Protein AF-A0A818VZE5-F1 (afdb_monomer)

Foldseek 3Di:
DPPPPPVVVVVVQQADDAQDPVNLVVLQVVLVVLLVVLVVLLVVLVVCLVVVVLVVLLVVLVCCVPPVVNVVVVVVCVVVLVVLQVVLVVQQVCVVRHDDDPLSNVLSVLSNCLSCQLVCLCPVPQVVLSVVSNVPRDSVSSVSNSVSSVSNSVSSVSSNCSSVSSNVRSVPPCVVPVPPPPD

Mean predicted aligned error: 8.0 Å

Secondary structure (DSSP, 8-state):
---TTHHHHHHHHHBPPPPPHHHHHHHHHHHHHHHHHHHHHHHHHHHHHHHT-HHHHHHHHHHHHH-HHHHHHHHHHHHHHHHHHHHHHHHHHHHHHSB--HHHHHHHHHHHHHHHHHHHHIIIIIHHHHHHHHHS--HHHHHHHHHHHHHHHHHHHHHHHHHHHHHHHHHH-TTTS------

pLDDT: mean 82.05, std 13.64, range [42.41, 96.19]

Radius of gyration: 21.68 Å; Cα contacts (8 Å, |Δi|>4): 132; chains: 1; bounding box: 53×27×73 Å

Solvent-accessible surface area (backbone atoms only — not comparable to full-atom values): 10062 Å² total; per-residue (Å²): 136,91,66,82,64,63,60,63,56,58,56,59,68,43,40,67,80,81,63,50,71,67,56,33,53,53,40,45,54,52,27,50,51,55,43,52,53,39,50,51,54,39,51,50,42,50,50,28,66,74,72,66,38,48,66,63,53,28,52,49,53,53,46,52,74,67,38,65,71,49,52,53,47,49,56,53,45,66,53,49,50,57,53,49,50,53,48,40,52,50,51,55,55,38,62,82,72,26,52,75,54,72,68,55,50,50,51,44,52,52,50,40,52,37,53,49,50,42,50,49,47,40,67,74,44,42,53,58,46,54,56,44,32,64,76,49,68,43,71,69,57,48,52,54,44,38,53,50,40,50,53,44,41,55,39,37,54,55,55,38,50,45,40,56,53,50,41,52,52,47,75,64,36,52,90,82,52,71,74,78,81,79,129

Nearest PDB structures (foldseek):
  1l7c-assembly1_A  TM=5.972E-01  e=6.740E+00  Mus musculus
  1qvx-assembly1_A  TM=3.762E-01  e=8.149E+00  Gallus gallus

Organism: NCBI:txid392033

Sequence (183 aa):
MSTTKSEKYDDAKLYKEPFSISQLIMGLLFGTYFLTVQTIELSLSTYVLQENKLDLYRDYLIFKGQAPIWKWWQLVSTIIIPLSIITAVRDLFQIFTRKSTTRRNLIDIVTALQLFGVLYTVFTGVLPLDNKLIQEASKHNVYKLNFLHWIVFLLNILGWFIPIFRYQDWKNDERLHPKKKIE

Structure (mmCIF, N/CA/C/O backbone):
data_AF-A0A818VZE5-F1
#
_entry.id   AF-A0A818VZE5-F1
#
loop_
_atom_site.group_PDB
_atom_site.id
_atom_site.type_symbol
_atom_site.label_atom_id
_atom_site.label_alt_id
_atom_site.label_comp_id
_atom_site.label_asym_id
_atom_site.label_entity_id
_atom_site.label_seq_id
_atom_site.pdbx_PDB_ins_code
_atom_site.Cartn_x
_atom_site.Cartn_y
_atom_site.Cartn_z
_atom_site.occupancy
_atom_site.B_iso_or_equiv
_atom_site.auth_seq_id
_atom_site.auth_comp_id
_atom_site.auth_asym_id
_atom_site.auth_atom_id
_atom_site.pdbx_PDB_model_num
ATOM 1 N N . MET A 1 1 ? 32.107 -14.750 -42.517 1.00 46.56 1 MET A N 1
ATOM 2 C CA . MET A 1 1 ? 32.347 -14.058 -41.232 1.00 46.56 1 MET A CA 1
ATOM 3 C C . MET A 1 1 ? 31.039 -14.042 -40.454 1.00 46.56 1 MET A C 1
ATOM 5 O O . MET A 1 1 ? 30.079 -13.446 -40.914 1.00 46.56 1 MET A O 1
ATOM 9 N N . SER A 1 2 ? 30.968 -14.811 -39.366 1.00 45.84 2 SER A N 1
ATOM 10 C CA . SER A 1 2 ? 29.760 -15.053 -38.564 1.00 45.84 2 SER A CA 1
ATOM 11 C C . SER A 1 2 ? 29.854 -14.273 -37.248 1.00 45.84 2 SER A C 1
ATOM 13 O O . SER A 1 2 ? 30.239 -14.835 -36.226 1.00 45.84 2 SER A O 1
ATOM 15 N N . THR A 1 3 ? 29.522 -12.983 -37.271 1.00 49.22 3 THR A N 1
ATOM 16 C CA . THR A 1 3 ? 29.489 -12.105 -36.080 1.00 49.22 3 THR A CA 1
ATOM 17 C C . THR A 1 3 ? 28.072 -11.744 -35.625 1.00 49.22 3 THR A C 1
ATOM 19 O O . THR A 1 3 ? 27.888 -10.959 -34.709 1.00 49.22 3 THR A O 1
ATOM 22 N N . THR A 1 4 ? 27.026 -12.350 -36.185 1.00 49.81 4 THR A N 1
ATOM 23 C CA . THR A 1 4 ? 25.647 -11.855 -36.005 1.00 49.81 4 THR A CA 1
ATOM 24 C C . THR A 1 4 ? 24.907 -12.340 -34.755 1.00 49.81 4 THR A C 1
ATOM 26 O O . THR A 1 4 ? 23.776 -11.909 -34.524 1.00 49.81 4 THR A O 1
ATOM 29 N N . LYS A 1 5 ? 25.502 -13.217 -33.932 1.00 43.53 5 LYS A N 1
ATOM 30 C CA . LYS A 1 5 ? 24.882 -13.666 -32.670 1.00 43.53 5 LYS A CA 1
ATOM 31 C C . LYS A 1 5 ? 25.512 -13.078 -31.408 1.00 43.53 5 LYS A C 1
ATOM 33 O O . LYS A 1 5 ? 24.745 -12.818 -30.495 1.00 43.53 5 LYS A O 1
ATOM 38 N N . SER A 1 6 ? 26.824 -12.832 -31.314 1.00 42.84 6 SER A N 1
ATOM 39 C CA . SER A 1 6 ? 27.389 -12.348 -30.036 1.00 42.84 6 SER A CA 1
ATOM 40 C C . SER A 1 6 ? 27.100 -10.862 -29.778 1.00 42.84 6 SER A C 1
ATOM 42 O O . SER A 1 6 ? 26.689 -10.529 -28.673 1.00 42.84 6 SER A O 1
ATOM 44 N N . GLU A 1 7 ? 27.153 -9.995 -30.797 1.00 44.34 7 GLU A N 1
ATOM 45 C CA . GLU A 1 7 ? 26.871 -8.551 -30.641 1.00 44.34 7 GLU A CA 1
ATOM 46 C C . GLU A 1 7 ? 25.434 -8.263 -30.168 1.00 44.34 7 GLU A C 1
ATOM 48 O O . GLU A 1 7 ? 25.213 -7.424 -29.298 1.00 44.34 7 GLU A O 1
ATOM 53 N N . LYS A 1 8 ? 24.440 -9.029 -30.645 1.00 47.09 8 LYS A N 1
ATOM 54 C CA . LYS A 1 8 ? 23.046 -8.901 -30.175 1.00 47.09 8 LYS A CA 1
ATOM 55 C C . LYS A 1 8 ? 22.853 -9.299 -28.707 1.00 47.09 8 LYS A C 1
ATOM 57 O O . LYS A 1 8 ? 21.915 -8.818 -28.073 1.00 47.09 8 LYS A O 1
ATOM 62 N N . TYR A 1 9 ? 23.687 -10.196 -28.178 1.00 43.81 9 TYR A N 1
ATOM 63 C CA . TYR A 1 9 ? 23.615 -10.616 -26.775 1.00 43.81 9 TYR A CA 1
ATOM 64 C C . TYR A 1 9 ? 24.292 -9.611 -25.834 1.00 43.81 9 TYR A C 1
ATOM 66 O O . TYR A 1 9 ? 23.839 -9.460 -24.696 1.00 43.81 9 TYR A O 1
ATOM 74 N N . ASP A 1 10 ? 25.319 -8.901 -26.305 1.00 49.81 10 ASP A N 1
ATOM 75 C CA . ASP A 1 10 ? 26.013 -7.877 -25.520 1.00 49.81 10 ASP A CA 1
ATOM 76 C C . ASP A 1 10 ? 25.184 -6.586 -25.388 1.00 49.81 10 ASP A C 1
ATOM 78 O O . ASP A 1 10 ? 25.104 -6.019 -24.295 1.00 49.81 10 ASP A O 1
ATOM 82 N N . ASP A 1 11 ? 24.435 -6.196 -26.426 1.00 52.16 11 ASP A N 1
ATOM 83 C CA . ASP A 1 11 ? 23.523 -5.042 -26.364 1.00 52.16 11 ASP A CA 1
ATOM 84 C C . ASP A 1 11 ? 22.312 -5.268 -25.440 1.00 52.16 11 ASP A C 1
ATOM 86 O O . ASP A 1 11 ? 21.874 -4.353 -24.737 1.00 52.16 11 ASP A O 1
ATOM 90 N N . ALA A 1 12 ? 21.776 -6.492 -25.371 1.00 55.75 12 ALA A N 1
ATOM 91 C CA . ALA A 1 12 ? 20.624 -6.812 -24.520 1.00 55.75 12 ALA A CA 1
ATOM 92 C C . ALA A 1 12 ? 20.937 -6.714 -23.013 1.00 55.75 12 ALA A C 1
ATOM 94 O O . ALA A 1 12 ? 20.045 -6.439 -22.207 1.00 55.75 12 ALA A O 1
ATOM 95 N N . LYS A 1 13 ? 22.204 -6.897 -22.614 1.00 61.06 13 LYS A N 1
ATOM 96 C CA . LYS A 1 13 ? 22.651 -6.697 -21.224 1.00 61.06 13 LYS A CA 1
ATOM 97 C C . LYS A 1 13 ? 22.768 -5.220 -20.841 1.00 61.06 13 LYS A C 1
ATOM 99 O O . LYS A 1 13 ? 22.735 -4.910 -19.649 1.00 61.06 13 LYS A O 1
ATOM 104 N N . LEU A 1 14 ? 22.877 -4.324 -21.825 1.00 65.81 14 LEU A N 1
ATOM 105 C CA . LEU A 1 14 ? 23.099 -2.893 -21.617 1.00 65.81 14 LEU A CA 1
ATOM 106 C C . LEU A 1 14 ? 21.836 -2.144 -21.147 1.00 65.81 14 LEU A C 1
ATOM 108 O O . LEU A 1 14 ? 21.946 -1.089 -20.518 1.00 65.81 14 LEU A O 1
ATOM 112 N N . TYR A 1 15 ? 20.643 -2.678 -21.437 1.00 70.88 15 TYR A N 1
ATOM 113 C CA . TYR A 1 15 ? 19.352 -2.032 -21.173 1.00 70.88 15 TYR A CA 1
ATOM 114 C C . TYR A 1 15 ? 18.546 -2.731 -20.066 1.00 70.88 15 TYR A C 1
ATOM 116 O O . TYR A 1 15 ? 18.683 -3.933 -19.807 1.00 70.88 15 TYR A O 1
ATOM 124 N N . LYS A 1 16 ? 17.700 -1.965 -19.363 1.00 75.50 16 LYS A N 1
ATOM 125 C CA . LYS A 1 16 ? 16.756 -2.519 -18.373 1.00 75.50 16 LYS A CA 1
ATOM 126 C C . LYS A 1 16 ? 15.770 -3.488 -19.043 1.00 75.50 16 LYS A C 1
ATOM 128 O O . LYS A 1 16 ? 15.313 -3.239 -20.155 1.00 75.50 16 LYS A O 1
ATOM 133 N N . GLU A 1 17 ? 15.426 -4.574 -18.346 1.00 74.19 17 GLU A N 1
ATOM 134 C CA . GLU A 1 17 ? 14.504 -5.606 -18.854 1.00 74.19 17 GLU A CA 1
ATOM 135 C C . GLU A 1 17 ? 13.126 -5.017 -19.207 1.00 74.19 17 GLU A C 1
ATOM 137 O O . GLU A 1 17 ? 12.668 -4.097 -18.530 1.00 74.19 17 GLU A O 1
ATOM 142 N N . PRO A 1 18 ? 12.436 -5.496 -20.253 1.00 73.94 18 PRO A N 1
ATOM 143 C CA . PRO A 1 18 ? 11.099 -5.013 -20.591 1.00 73.94 18 PRO A CA 1
ATOM 144 C C . PRO A 1 18 ? 10.076 -5.357 -19.498 1.00 73.94 18 PRO A C 1
ATOM 146 O O . PRO A 1 18 ? 10.171 -6.402 -18.855 1.00 73.94 18 PRO A O 1
ATOM 149 N N . PHE A 1 19 ? 9.091 -4.477 -19.297 1.00 80.69 19 PHE A N 1
ATOM 150 C CA . PHE A 1 19 ? 7.995 -4.728 -18.359 1.00 80.69 19 PHE A CA 1
ATOM 151 C C . PHE A 1 19 ? 6.951 -5.632 -19.022 1.00 80.69 19 PHE A C 1
ATOM 153 O O . PHE A 1 19 ? 6.475 -5.3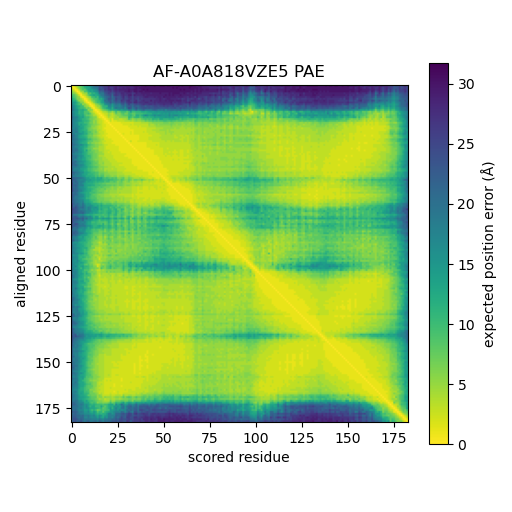26 -20.114 1.00 80.69 19 PHE A O 1
ATOM 160 N N . SER A 1 20 ? 6.604 -6.754 -18.394 1.00 85.00 20 SER A N 1
ATOM 161 C CA . SER A 1 20 ? 5.727 -7.758 -19.004 1.00 85.00 20 SER A CA 1
ATOM 162 C C . SER A 1 20 ? 4.241 -7.529 -18.693 1.00 85.00 20 SER A C 1
ATOM 164 O O . SER A 1 20 ? 3.869 -6.925 -17.687 1.00 85.00 20 SER A O 1
ATOM 166 N N . ILE A 1 21 ? 3.355 -8.073 -19.539 1.00 86.75 21 ILE A N 1
ATOM 167 C CA . ILE A 1 21 ? 1.897 -8.047 -19.308 1.00 86.75 21 ILE A CA 1
ATOM 168 C C . ILE A 1 21 ? 1.534 -8.775 -18.005 1.00 86.75 21 ILE A C 1
ATOM 170 O O . ILE A 1 21 ? 0.652 -8.332 -17.275 1.00 86.75 21 ILE A O 1
ATOM 174 N N . SER A 1 22 ? 2.229 -9.868 -17.673 1.00 85.19 22 SER A N 1
ATOM 175 C CA . SER A 1 22 ? 1.998 -10.577 -16.411 1.00 85.19 22 SER A CA 1
ATOM 176 C C . SER A 1 22 ? 2.354 -9.713 -15.199 1.00 85.19 22 SER A C 1
ATOM 178 O O . SER A 1 22 ? 1.595 -9.697 -14.235 1.00 85.19 22 SER A O 1
ATOM 180 N N . GLN A 1 23 ? 3.440 -8.933 -15.260 1.00 85.38 23 GLN A N 1
ATOM 181 C CA . GLN A 1 23 ? 3.786 -7.967 -14.211 1.00 85.38 23 GLN A CA 1
ATOM 182 C C . GLN A 1 23 ? 2.725 -6.867 -14.070 1.00 85.38 23 GLN A C 1
ATOM 184 O O . GLN A 1 23 ? 2.398 -6.489 -12.946 1.00 85.38 23 GLN A O 1
ATOM 189 N N . LEU A 1 24 ? 2.146 -6.395 -15.181 1.00 88.19 24 LEU A N 1
ATOM 190 C CA . LEU A 1 24 ? 1.021 -5.455 -15.155 1.00 88.19 24 LEU A CA 1
ATOM 191 C C . LEU A 1 24 ? -0.194 -6.057 -14.438 1.00 88.19 24 LEU A C 1
ATOM 193 O O . LEU A 1 24 ? -0.700 -5.457 -13.495 1.00 88.19 24 LEU A O 1
ATOM 197 N N . ILE A 1 25 ? -0.648 -7.237 -14.871 1.00 89.75 25 ILE A N 1
ATOM 198 C CA . ILE A 1 25 ? -1.842 -7.893 -14.318 1.00 89.75 25 ILE A CA 1
ATOM 199 C C . ILE A 1 25 ? -1.658 -8.168 -12.825 1.00 89.75 25 ILE A C 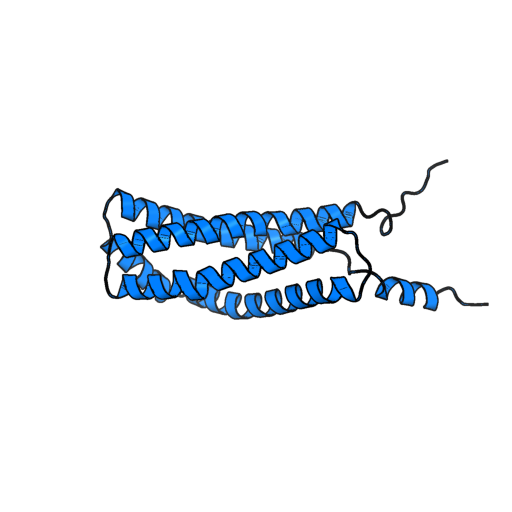1
AT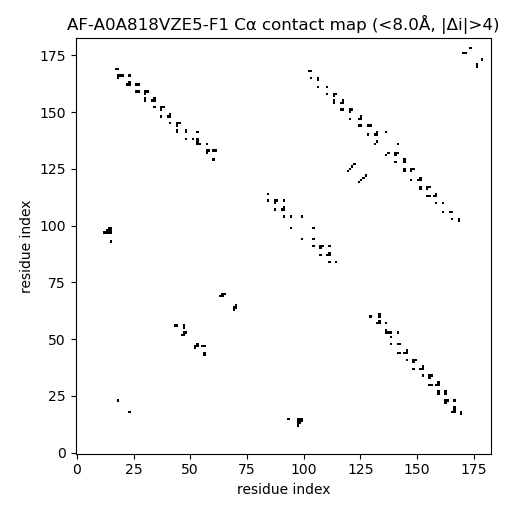OM 201 O O . ILE A 1 25 ? -2.522 -7.812 -12.028 1.00 89.75 25 ILE A O 1
ATOM 205 N N . MET A 1 26 ? -0.518 -8.740 -12.432 1.00 84.69 26 MET A N 1
ATOM 206 C CA . MET A 1 26 ? -0.226 -9.006 -11.022 1.00 84.69 26 MET A CA 1
ATOM 207 C C . MET A 1 26 ? -0.172 -7.711 -10.206 1.00 84.69 26 MET A C 1
ATOM 209 O O . MET A 1 26 ? -0.740 -7.656 -9.119 1.00 84.69 26 MET A O 1
ATOM 213 N N . GLY A 1 27 ? 0.453 -6.656 -10.739 1.00 85.38 27 GLY A N 1
ATOM 214 C CA . GLY A 1 27 ? 0.499 -5.346 -10.092 1.00 85.38 27 GLY A CA 1
ATOM 215 C C . GLY A 1 27 ? -0.891 -4.747 -9.863 1.00 85.38 27 GLY A C 1
ATOM 216 O O . GLY A 1 27 ? -1.171 -4.261 -8.771 1.00 85.38 27 GLY A O 1
ATOM 217 N N . LEU A 1 28 ? -1.784 -4.841 -10.853 1.00 90.81 28 LEU A N 1
ATOM 218 C CA . LEU A 1 28 ? -3.165 -4.364 -10.737 1.00 90.81 28 LEU A CA 1
ATOM 219 C C . LEU A 1 28 ? -3.992 -5.199 -9.756 1.00 90.81 28 LEU A C 1
ATOM 221 O O . LEU A 1 28 ? -4.749 -4.628 -8.973 1.00 90.81 28 LEU A O 1
ATOM 225 N N . LEU A 1 29 ? -3.845 -6.527 -9.764 1.00 87.94 29 LEU A N 1
ATOM 226 C CA . LEU A 1 29 ? -4.545 -7.413 -8.830 1.00 87.94 29 LEU A CA 1
ATOM 227 C C . LEU A 1 29 ? -4.136 -7.125 -7.383 1.00 87.94 29 LEU A C 1
ATOM 229 O O . LEU A 1 29 ? -5.001 -6.882 -6.541 1.00 87.94 29 LEU A O 1
ATOM 233 N N . PHE A 1 30 ? -2.829 -7.079 -7.105 1.00 84.31 30 PHE A N 1
ATOM 234 C CA . PHE A 1 30 ? -2.339 -6.743 -5.771 1.00 84.31 30 PHE A CA 1
ATOM 235 C C . PHE A 1 30 ? -2.732 -5.322 -5.378 1.00 84.31 30 PHE A C 1
ATOM 237 O O . PHE A 1 30 ? -3.286 -5.130 -4.300 1.00 84.31 30 PHE A O 1
ATOM 244 N N . GLY A 1 31 ? -2.520 -4.335 -6.252 1.00 87.88 31 GLY A N 1
ATOM 245 C CA . GLY A 1 31 ? -2.879 -2.947 -5.970 1.00 87.88 31 GLY A CA 1
ATOM 246 C C . GLY A 1 31 ? -4.363 -2.786 -5.637 1.00 87.88 31 GLY A C 1
ATOM 247 O O . GLY A 1 31 ? -4.702 -2.118 -4.665 1.00 87.88 31 GLY A O 1
ATOM 248 N N . THR A 1 32 ? -5.247 -3.433 -6.401 1.00 91.25 32 THR A N 1
ATOM 249 C CA . THR A 1 32 ? -6.699 -3.396 -6.159 1.00 91.25 32 THR A CA 1
ATOM 250 C C . THR A 1 32 ? -7.032 -4.009 -4.808 1.00 91.25 32 THR A C 1
ATOM 252 O O . THR A 1 32 ? -7.741 -3.396 -4.018 1.00 91.25 32 THR A O 1
ATOM 255 N N . TYR A 1 33 ? -6.462 -5.173 -4.503 1.00 86.31 33 TYR A N 1
ATOM 256 C CA . TYR A 1 33 ? -6.658 -5.828 -3.216 1.00 86.31 33 TYR A CA 1
ATOM 257 C C . TYR A 1 33 ? -6.201 -4.948 -2.037 1.00 86.31 33 TYR A C 1
ATOM 259 O O . TYR A 1 33 ? -6.958 -4.747 -1.086 1.00 86.31 33 TYR A O 1
ATOM 267 N N . PHE A 1 34 ? -4.985 -4.388 -2.095 1.00 86.00 34 PHE A N 1
ATOM 268 C CA . PHE A 1 34 ? -4.458 -3.517 -1.038 1.00 86.00 34 PHE A CA 1
ATOM 269 C C . PHE A 1 34 ? -5.314 -2.260 -0.867 1.00 86.00 34 PHE A C 1
ATOM 271 O O . PHE A 1 34 ? -5.574 -1.853 0.265 1.00 86.00 34 PHE A O 1
ATOM 278 N N . LEU A 1 35 ? -5.792 -1.673 -1.968 1.00 91.75 35 LEU A N 1
ATOM 279 C CA . LEU A 1 35 ? -6.726 -0.552 -1.923 1.00 91.75 35 LEU A CA 1
ATOM 280 C C . LEU A 1 35 ? -8.044 -0.942 -1.256 1.00 91.75 35 LEU A C 1
ATOM 282 O O . LEU A 1 35 ? -8.482 -0.218 -0.372 1.00 91.75 35 LEU A O 1
ATOM 286 N N . THR A 1 36 ? -8.634 -2.092 -1.596 1.00 91.50 36 THR A N 1
ATOM 287 C CA . THR A 1 36 ? -9.862 -2.579 -0.949 1.00 91.50 36 THR A CA 1
ATOM 288 C C . THR A 1 36 ? -9.679 -2.733 0.559 1.00 91.50 36 THR A C 1
ATOM 290 O O . THR A 1 36 ? -10.506 -2.240 1.323 1.00 91.50 36 THR A O 1
ATOM 293 N N . VAL A 1 37 ? -8.580 -3.354 1.001 1.00 87.94 37 VAL A N 1
ATOM 294 C CA . VAL A 1 37 ? -8.263 -3.480 2.431 1.00 87.94 37 VAL A CA 1
ATOM 295 C C . VAL A 1 37 ? -8.158 -2.104 3.089 1.00 87.94 37 VAL A C 1
ATOM 297 O O . VAL A 1 37 ? -8.802 -1.870 4.107 1.00 87.94 37 VAL A O 1
ATOM 300 N N . GLN A 1 38 ? -7.412 -1.166 2.500 1.00 91.31 38 GLN A N 1
ATOM 301 C CA . GLN A 1 38 ? -7.288 0.182 3.067 1.00 91.31 38 GLN A CA 1
ATOM 302 C C . GLN A 1 38 ? -8.609 0.955 3.065 1.00 91.31 38 GLN A C 1
ATOM 304 O O . GLN A 1 38 ? -8.864 1.710 3.997 1.00 91.31 38 GLN A O 1
ATOM 309 N N . THR A 1 39 ? -9.474 0.755 2.070 1.00 94.12 39 THR A N 1
ATOM 310 C CA . THR A 1 39 ? -10.817 1.346 2.049 1.00 94.12 39 THR A CA 1
ATOM 311 C C . THR A 1 39 ? -11.673 0.821 3.195 1.00 94.12 39 THR A C 1
ATOM 313 O O . THR A 1 39 ? -12.376 1.614 3.818 1.00 94.12 39 THR A O 1
ATOM 316 N N . ILE A 1 40 ? -11.601 -0.476 3.512 1.00 91.62 40 ILE A N 1
ATOM 317 C CA . ILE A 1 40 ? -12.309 -1.060 4.661 1.00 91.62 40 ILE A CA 1
ATOM 318 C C . ILE A 1 40 ? -11.800 -0.431 5.965 1.00 91.62 40 ILE A C 1
ATOM 320 O O . ILE A 1 40 ? -12.603 0.068 6.752 1.00 91.62 40 ILE A O 1
ATOM 324 N N . GLU A 1 41 ? -10.479 -0.382 6.160 1.00 91.38 41 GLU A N 1
ATOM 325 C CA . GLU A 1 41 ? -9.855 0.204 7.358 1.00 91.38 41 GLU A CA 1
ATOM 326 C C . GLU A 1 41 ? -10.203 1.692 7.531 1.00 91.38 41 GLU A C 1
ATOM 328 O O . GLU A 1 41 ? -10.564 2.144 8.622 1.00 91.38 41 GLU A O 1
ATOM 333 N N . LEU A 1 42 ? -10.155 2.466 6.443 1.00 93.81 42 LEU A N 1
ATOM 334 C CA . LEU A 1 42 ? -10.533 3.879 6.438 1.00 93.81 42 LEU A CA 1
ATOM 335 C C . LEU A 1 42 ? -12.013 4.085 6.731 1.00 93.81 42 LEU A C 1
ATOM 337 O O . LEU A 1 42 ? -12.359 4.949 7.536 1.00 93.81 42 LEU A O 1
ATOM 341 N N . SER A 1 43 ? -12.884 3.303 6.093 1.00 93.69 43 SER A N 1
ATOM 342 C CA . SER A 1 43 ? -14.332 3.413 6.284 1.00 93.69 43 SER A CA 1
ATOM 343 C C . SER A 1 43 ? -14.696 3.110 7.732 1.00 93.69 43 SER A C 1
ATOM 345 O O . SER A 1 43 ? -15.427 3.875 8.358 1.00 93.69 43 SER A O 1
ATOM 347 N N . LEU A 1 44 ? -14.123 2.043 8.292 1.00 92.25 44 LEU A N 1
ATOM 348 C CA . LEU A 1 44 ? -14.396 1.627 9.659 1.00 92.25 44 LEU A CA 1
ATOM 349 C C . LEU A 1 44 ? -13.851 2.628 10.686 1.00 92.25 44 LEU A C 1
ATOM 351 O O . LEU A 1 44 ? -14.579 3.035 11.588 1.00 92.25 44 LEU A O 1
ATOM 355 N N . SER A 1 45 ? -12.599 3.069 10.537 1.00 92.12 45 SER A N 1
ATOM 356 C CA . SER A 1 45 ? -12.015 4.069 11.441 1.00 92.12 45 SER A CA 1
ATOM 357 C C . SER A 1 45 ? -12.749 5.415 11.369 1.00 92.12 45 SER A C 1
ATOM 359 O O . SER A 1 45 ? -12.962 6.050 12.400 1.00 92.12 45 SER A O 1
ATOM 361 N N . THR A 1 46 ? -13.214 5.828 10.185 1.00 93.62 46 THR A N 1
ATOM 362 C CA . THR A 1 46 ? -14.020 7.051 10.015 1.00 93.62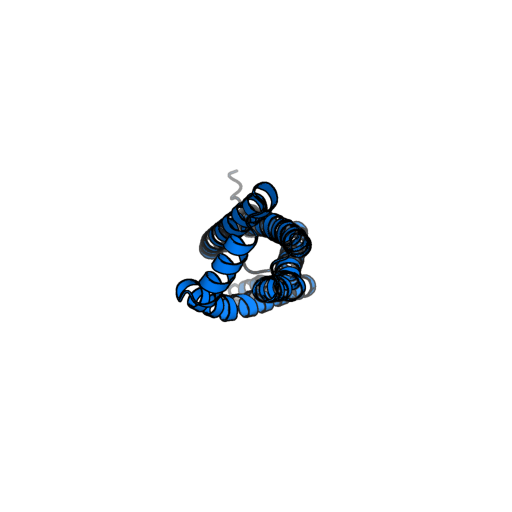 46 THR A CA 1
ATOM 363 C C . THR A 1 46 ? -15.391 6.915 10.677 1.00 93.62 46 THR A C 1
ATOM 365 O O . THR A 1 46 ? -15.786 7.792 11.444 1.00 93.62 46 THR A O 1
ATOM 368 N N . TYR A 1 47 ? -16.086 5.797 10.448 1.00 93.81 47 TYR A N 1
ATOM 369 C CA . TYR A 1 47 ? -17.375 5.499 11.077 1.00 93.81 47 TYR A CA 1
ATOM 370 C C . TYR A 1 47 ? -17.280 5.525 12.609 1.00 93.81 47 TYR A C 1
ATOM 372 O O . TYR A 1 47 ? -18.077 6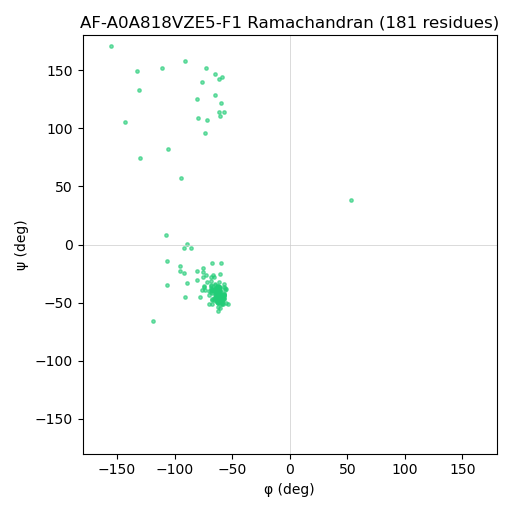.169 13.287 1.00 93.81 47 TYR A O 1
ATOM 380 N N . VAL A 1 48 ? -16.245 4.892 13.165 1.00 92.50 48 VAL A N 1
ATOM 381 C CA . VAL A 1 48 ? -16.001 4.840 14.613 1.00 92.50 48 VAL A CA 1
ATOM 382 C C . VAL A 1 48 ? -15.761 6.226 15.206 1.00 92.50 48 VAL A C 1
ATOM 384 O O . VAL A 1 48 ? -16.229 6.503 16.311 1.00 92.50 48 VAL A O 1
ATOM 387 N N . LEU A 1 49 ? -15.048 7.102 14.493 1.00 92.75 49 LEU A N 1
ATOM 388 C CA . LEU A 1 49 ? -14.802 8.475 14.938 1.00 92.75 49 LEU A CA 1
ATOM 389 C C . LEU A 1 49 ? -16.074 9.329 14.943 1.00 92.75 49 LEU A C 1
ATOM 391 O O . LEU A 1 49 ? -16.231 10.154 15.848 1.00 92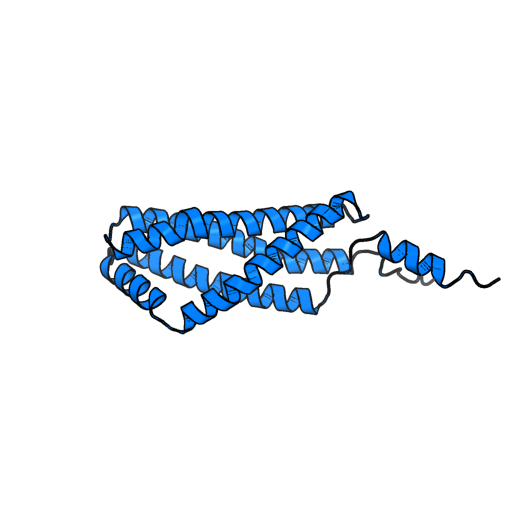.75 49 LEU A O 1
ATOM 395 N N . GLN A 1 50 ? -16.955 9.127 13.960 1.00 92.69 50 GLN A N 1
ATOM 396 C CA . GLN A 1 50 ? -18.232 9.833 13.834 1.00 92.69 50 GLN A CA 1
ATOM 397 C C . GLN A 1 50 ? -19.223 9.397 14.917 1.00 92.69 50 GLN A C 1
ATOM 399 O O . GLN A 1 50 ? -19.734 10.234 15.655 1.00 92.69 50 GLN A O 1
ATOM 404 N N . GLU A 1 51 ? -19.420 8.088 15.071 1.00 92.12 51 GLU A N 1
ATOM 405 C CA . GLU A 1 51 ? -20.419 7.509 15.981 1.00 92.12 51 GLU A CA 1
ATOM 406 C C . GLU A 1 51 ? -19.886 7.257 17.403 1.00 92.12 51 GLU A C 1
ATOM 408 O O . GLU A 1 51 ? -20.594 6.738 18.268 1.00 92.12 51 GLU A O 1
ATOM 413 N N . ASN A 1 52 ? -18.617 7.593 17.657 1.00 89.00 52 ASN A N 1
ATOM 414 C CA . ASN A 1 52 ? -17.915 7.361 18.923 1.00 89.00 52 ASN A CA 1
ATOM 415 C C . ASN A 1 52 ? -17.980 5.892 19.404 1.00 89.00 52 ASN A C 1
ATOM 417 O O . ASN A 1 52 ? -18.111 5.614 20.596 1.00 89.00 52 ASN A O 1
ATOM 421 N N . LYS A 1 53 ? -17.890 4.934 18.472 1.00 91.12 53 LYS A N 1
ATOM 422 C CA . LYS A 1 53 ? -18.004 3.483 18.725 1.00 91.12 53 LYS A CA 1
ATOM 423 C C . LYS A 1 53 ? -16.637 2.822 18.918 1.00 91.12 53 LYS A C 1
ATOM 425 O O . LYS A 1 53 ? -16.267 1.912 18.181 1.00 91.12 53 LYS A O 1
ATOM 430 N N . LEU A 1 54 ? -15.864 3.306 19.888 1.00 90.94 54 LEU A N 1
ATOM 431 C CA . LEU A 1 54 ? -14.471 2.877 20.086 1.00 90.94 54 LEU A CA 1
ATOM 432 C C . LEU A 1 54 ? -14.346 1.375 20.395 1.00 90.94 54 LEU A C 1
ATOM 434 O O . LEU A 1 54 ? -13.442 0.723 19.874 1.00 90.94 54 LEU A O 1
ATOM 438 N N . ASP A 1 55 ? -15.283 0.818 21.167 1.00 89.94 55 ASP A N 1
ATOM 439 C CA . ASP A 1 55 ? -15.294 -0.610 21.513 1.00 89.94 55 ASP A CA 1
ATOM 440 C C . ASP A 1 55 ? -15.509 -1.504 20.287 1.00 89.94 55 ASP A C 1
ATOM 442 O O . ASP A 1 55 ? -14.827 -2.510 20.129 1.00 89.94 55 ASP A O 1
ATOM 446 N N . LEU A 1 56 ? -16.361 -1.082 19.345 1.00 89.56 56 LEU A N 1
ATOM 447 C CA . LEU A 1 56 ? -16.573 -1.805 18.086 1.00 89.56 56 LEU A CA 1
ATOM 448 C C . LEU A 1 56 ? -15.279 -1.899 17.273 1.00 89.56 56 LEU A C 1
ATOM 450 O O . LEU A 1 56 ? -14.995 -2.921 16.649 1.00 89.56 56 LEU A O 1
ATOM 454 N N . TYR A 1 57 ? -14.475 -0.836 17.286 1.00 90.69 57 TYR A N 1
ATOM 455 C CA . TYR A 1 57 ? -13.191 -0.836 16.595 1.00 90.69 57 TYR A CA 1
ATOM 456 C C . TYR A 1 57 ? -12.170 -1.742 17.275 1.00 90.69 57 TYR A C 1
ATOM 458 O O . TYR A 1 57 ? -11.437 -2.469 16.608 1.00 90.69 57 TYR A O 1
ATOM 466 N N . ARG A 1 58 ? -12.148 -1.737 18.608 1.00 91.75 58 ARG A N 1
ATOM 467 C CA . ARG A 1 58 ? -11.328 -2.655 19.396 1.00 91.75 58 ARG A CA 1
ATOM 468 C C . ARG A 1 58 ? -11.682 -4.112 19.093 1.00 91.75 58 ARG A C 1
ATOM 470 O O . ARG A 1 58 ? -10.781 -4.901 18.813 1.00 91.75 58 ARG A O 1
ATOM 477 N N . ASP A 1 59 ? -12.968 -4.449 19.086 1.00 92.62 59 ASP A N 1
ATOM 478 C CA . ASP A 1 59 ? -13.455 -5.796 18.775 1.00 92.62 59 ASP A CA 1
ATOM 479 C C . ASP A 1 59 ? -13.078 -6.214 17.352 1.00 92.62 59 ASP A C 1
ATOM 481 O O . ASP A 1 59 ? -12.618 -7.337 17.132 1.00 92.62 59 ASP A O 1
ATOM 485 N N . TYR A 1 60 ? -13.181 -5.293 16.390 1.00 91.50 60 TYR A N 1
ATOM 486 C CA . TYR A 1 60 ? -12.692 -5.513 15.032 1.00 91.50 60 TYR A CA 1
ATOM 487 C C . TYR A 1 60 ? -11.190 -5.826 14.995 1.00 91.50 60 TYR A C 1
ATOM 489 O O . TYR A 1 60 ? -10.790 -6.777 14.326 1.00 91.50 60 TYR A O 1
ATOM 497 N N . LEU A 1 61 ? -10.351 -5.074 15.715 1.00 90.75 61 LEU A N 1
ATOM 498 C CA . LEU A 1 61 ? -8.903 -5.309 15.748 1.00 90.75 61 LEU A CA 1
ATOM 499 C C . LEU A 1 61 ? -8.555 -6.658 16.398 1.00 90.75 61 LEU A C 1
ATOM 501 O O . LEU A 1 61 ? -7.675 -7.372 15.910 1.00 90.75 61 LEU A O 1
ATOM 505 N N . ILE A 1 62 ? -9.279 -7.046 17.452 1.00 91.06 62 ILE A N 1
ATOM 506 C CA . ILE A 1 62 ? -9.146 -8.366 18.084 1.00 91.06 62 ILE A CA 1
ATOM 507 C C . ILE A 1 62 ? -9.527 -9.466 17.086 1.00 91.06 62 ILE A C 1
ATOM 509 O O . ILE A 1 62 ? -8.751 -10.402 16.872 1.00 91.06 62 ILE A O 1
ATOM 513 N N . PHE A 1 63 ? -10.683 -9.334 16.430 1.00 90.81 63 PHE A N 1
ATOM 514 C CA . PHE A 1 63 ? -11.129 -10.262 15.394 1.00 90.81 63 PHE A CA 1
ATOM 515 C C . PHE A 1 63 ? -10.107 -10.365 14.257 1.00 90.81 63 PHE A C 1
ATOM 517 O O . PHE A 1 63 ? -9.725 -11.469 13.872 1.00 90.81 63 PHE A O 1
ATOM 524 N N . LYS A 1 64 ? -9.608 -9.230 13.759 1.00 87.25 64 LYS A N 1
ATOM 525 C CA . LYS A 1 64 ? -8.595 -9.145 12.701 1.00 87.25 64 LYS A CA 1
ATOM 526 C C . LYS A 1 64 ? -7.323 -9.908 13.074 1.00 87.25 64 LYS A C 1
ATOM 528 O O . LYS A 1 64 ? -6.803 -10.648 12.244 1.00 87.25 64 LYS A O 1
ATOM 533 N N . GLY A 1 65 ? -6.854 -9.798 14.319 1.00 83.25 65 GLY A N 1
ATOM 534 C CA . GLY A 1 65 ? -5.687 -10.546 14.805 1.00 83.25 65 GLY A CA 1
ATOM 535 C C . GLY A 1 65 ? -5.914 -12.061 14.934 1.00 83.25 65 GLY A C 1
ATOM 536 O O . GLY A 1 65 ? -4.977 -12.853 14.801 1.00 83.25 65 GLY A O 1
ATOM 537 N N . GLN A 1 66 ? -7.153 -12.491 15.175 1.00 86.88 66 GLN A N 1
ATOM 538 C CA . GLN A 1 66 ? -7.498 -13.905 15.350 1.00 86.88 66 GLN A CA 1
ATOM 539 C C . GLN A 1 66 ? -7.860 -14.603 14.035 1.00 86.88 66 GLN A C 1
ATOM 541 O O . GLN A 1 66 ? -7.569 -15.792 13.867 1.00 86.88 66 GLN A O 1
ATOM 546 N N . ALA A 1 67 ? -8.477 -13.875 13.106 1.00 83.81 67 ALA A N 1
ATOM 547 C CA . ALA A 1 67 ? -9.077 -14.434 11.910 1.00 83.81 67 ALA A CA 1
ATOM 548 C C . ALA A 1 67 ? -8.024 -15.067 10.970 1.00 83.81 67 ALA A C 1
ATOM 550 O O . ALA A 1 67 ? -7.043 -14.417 10.589 1.00 83.81 67 ALA A O 1
ATOM 551 N N . PRO A 1 68 ? -8.227 -16.330 10.535 1.00 77.25 68 PRO A N 1
ATOM 552 C CA . PRO A 1 68 ? -7.259 -17.064 9.715 1.00 77.25 68 PRO A CA 1
ATOM 553 C C . PRO A 1 68 ? -6.893 -16.361 8.408 1.00 77.25 68 PRO A C 1
ATOM 555 O O . PRO A 1 68 ? -5.749 -16.443 7.966 1.00 77.25 68 PRO A O 1
ATOM 558 N N . ILE A 1 69 ? -7.843 -15.644 7.802 1.00 75.12 69 ILE A N 1
ATOM 559 C CA . ILE A 1 69 ? -7.631 -14.942 6.533 1.00 75.12 69 ILE A CA 1
ATOM 560 C C . ILE A 1 69 ? -6.530 -13.877 6.640 1.00 75.12 69 ILE A C 1
ATOM 562 O O . ILE A 1 69 ? -5.696 -13.759 5.744 1.00 75.12 69 ILE A O 1
ATOM 566 N N . TRP A 1 70 ? -6.444 -13.180 7.776 1.00 73.69 70 TRP A N 1
ATOM 567 C CA . TRP A 1 70 ? -5.408 -12.179 8.023 1.00 73.69 70 TRP A CA 1
ATOM 568 C C . TRP A 1 70 ? -4.050 -12.805 8.337 1.00 73.69 70 TRP A C 1
ATOM 570 O O . TRP A 1 70 ? -3.021 -12.231 7.992 1.00 73.69 70 TRP A O 1
ATOM 580 N N . LYS A 1 71 ? -4.021 -14.015 8.909 1.00 74.50 71 LYS A N 1
ATOM 581 C CA . LYS A 1 71 ? -2.776 -14.773 9.118 1.00 74.50 71 LYS A CA 1
ATOM 582 C C . LYS A 1 71 ? -2.186 -15.272 7.801 1.00 74.50 71 LYS A C 1
ATOM 584 O O . LYS A 1 71 ? -0.989 -15.122 7.572 1.00 74.50 71 LYS A O 1
ATOM 589 N N . TRP A 1 72 ? -3.022 -15.804 6.908 1.00 71.69 72 TRP A N 1
ATOM 590 C CA . TRP A 1 72 ? -2.606 -16.144 5.543 1.00 71.69 72 TRP A CA 1
ATOM 591 C C . TRP A 1 72 ? -2.101 -14.915 4.796 1.00 71.69 72 TRP A C 1
ATOM 593 O O . TRP A 1 72 ? -1.072 -14.974 4.127 1.00 71.69 72 TRP A O 1
ATOM 603 N N . TRP A 1 73 ? -2.781 -13.784 4.969 1.00 70.50 73 TRP A N 1
ATOM 604 C CA . TRP A 1 73 ? -2.349 -12.515 4.407 1.00 70.50 73 TRP A CA 1
ATOM 605 C C . TRP A 1 73 ? -0.989 -12.059 4.936 1.00 70.50 73 TRP A C 1
ATOM 607 O O . TRP A 1 73 ? -0.132 -11.634 4.159 1.00 70.50 73 TRP A O 1
ATOM 617 N N . GLN A 1 74 ? -0.771 -12.177 6.244 1.00 70.38 74 GLN A N 1
ATOM 618 C CA . GLN A 1 74 ? 0.507 -11.871 6.868 1.00 70.38 74 GLN A CA 1
ATOM 619 C C . GLN A 1 74 ? 1.608 -12.759 6.283 1.00 70.38 74 GLN A C 1
ATOM 621 O O . GLN A 1 74 ? 2.640 -12.233 5.893 1.00 70.38 74 GLN A O 1
ATOM 626 N N . LEU A 1 75 ? 1.354 -14.058 6.102 1.00 73.62 75 LEU A N 1
ATOM 627 C CA . LEU A 1 75 ? 2.302 -15.005 5.509 1.00 73.62 75 LEU A CA 1
ATOM 628 C C . LEU A 1 75 ? 2.636 -14.677 4.044 1.00 73.62 75 LEU A C 1
ATOM 630 O O . LEU A 1 75 ? 3.807 -14.635 3.669 1.00 73.62 75 LEU A O 1
ATOM 634 N N . VAL A 1 76 ? 1.625 -14.380 3.224 1.00 72.06 76 VAL A N 1
ATOM 635 C CA . VAL A 1 76 ? 1.816 -13.948 1.830 1.00 72.06 76 VAL A CA 1
ATOM 636 C C . VAL A 1 76 ? 2.595 -12.630 1.780 1.00 72.06 76 VAL A C 1
ATOM 638 O O . VAL A 1 76 ? 3.555 -12.508 1.021 1.00 72.06 76 VAL A O 1
ATOM 641 N N . SER A 1 77 ? 2.256 -11.670 2.640 1.00 69.19 77 SER A N 1
ATOM 642 C CA . SER A 1 77 ? 2.963 -10.389 2.750 1.00 69.19 77 SER A CA 1
ATOM 643 C C . SER A 1 77 ? 4.409 -10.571 3.216 1.00 69.19 77 SER A C 1
ATOM 645 O O . SER A 1 77 ? 5.299 -9.921 2.680 1.00 69.19 77 SER A O 1
ATOM 647 N N . THR A 1 78 ? 4.684 -11.494 4.143 1.00 74.88 78 THR A N 1
ATOM 648 C CA . THR A 1 78 ? 6.045 -11.827 4.594 1.00 74.88 78 THR A CA 1
ATOM 649 C C . THR A 1 78 ? 6.925 -12.339 3.457 1.00 74.88 78 THR A C 1
ATOM 651 O O . THR A 1 78 ? 8.135 -12.161 3.521 1.00 74.88 78 THR A O 1
ATOM 654 N N . ILE A 1 79 ? 6.351 -12.919 2.400 1.00 77.25 79 ILE A N 1
ATOM 655 C CA . ILE A 1 79 ? 7.098 -13.362 1.213 1.00 77.25 79 ILE A CA 1
ATOM 656 C C . ILE A 1 79 ? 7.164 -12.248 0.159 1.00 77.25 79 ILE A C 1
ATOM 658 O O . ILE A 1 79 ? 8.230 -11.964 -0.388 1.00 77.25 79 ILE A O 1
ATOM 662 N N . ILE A 1 80 ? 6.040 -11.578 -0.114 1.00 75.81 80 ILE A N 1
ATOM 663 C CA . ILE A 1 80 ? 5.948 -10.539 -1.149 1.00 75.81 80 ILE A CA 1
ATOM 664 C C . ILE A 1 80 ? 6.765 -9.300 -0.780 1.00 75.81 80 ILE A C 1
ATOM 666 O O . ILE A 1 80 ? 7.394 -8.716 -1.661 1.00 75.81 80 ILE A O 1
ATOM 670 N N . ILE A 1 81 ? 6.792 -8.892 0.491 1.00 75.62 81 ILE A N 1
ATOM 671 C CA . ILE A 1 81 ? 7.505 -7.688 0.935 1.00 75.62 81 ILE A CA 1
ATOM 672 C C . ILE A 1 81 ? 9.018 -7.814 0.674 1.00 75.62 81 ILE A C 1
ATOM 674 O O . ILE A 1 81 ? 9.546 -6.952 -0.029 1.00 75.62 81 ILE A O 1
ATOM 678 N N . PRO A 1 82 ? 9.729 -8.872 1.122 1.00 79.62 82 PRO A N 1
ATOM 679 C CA . PRO A 1 82 ? 11.139 -9.064 0.785 1.00 79.62 82 PRO A CA 1
ATOM 680 C C . PRO A 1 82 ? 11.401 -9.122 -0.719 1.00 79.62 82 PRO A C 1
ATOM 682 O O . PRO A 1 82 ? 12.339 -8.488 -1.193 1.00 79.62 82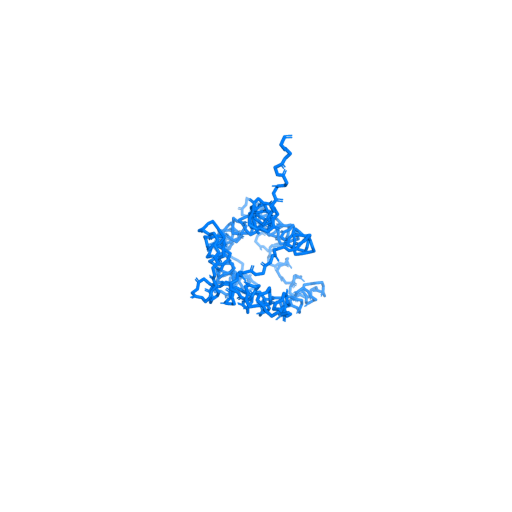 PRO A O 1
ATOM 685 N N . LEU A 1 83 ? 10.559 -9.820 -1.489 1.00 78.88 83 LEU A N 1
ATOM 686 C CA . LEU A 1 83 ? 10.698 -9.879 -2.948 1.00 78.88 83 LEU A CA 1
ATOM 687 C C . LEU A 1 83 ? 10.529 -8.500 -3.597 1.00 78.88 83 LEU A C 1
ATOM 689 O O . LEU A 1 83 ? 11.275 -8.147 -4.513 1.00 78.88 83 LEU A O 1
ATOM 693 N N . SER A 1 84 ? 9.589 -7.700 -3.098 1.00 76.06 84 SER A N 1
ATOM 694 C CA . SER A 1 84 ? 9.344 -6.334 -3.565 1.00 76.06 84 SER A CA 1
ATOM 695 C C . SER A 1 84 ? 10.513 -5.412 -3.217 1.00 76.06 84 SER A C 1
ATOM 697 O O . SER A 1 84 ? 10.923 -4.618 -4.058 1.00 76.06 84 SER A O 1
ATOM 699 N N . ILE A 1 85 ? 11.112 -5.564 -2.030 1.00 80.38 85 ILE A N 1
ATOM 700 C CA . ILE A 1 85 ? 12.320 -4.831 -1.623 1.00 80.38 85 ILE A CA 1
ATOM 701 C C . ILE A 1 85 ? 13.503 -5.216 -2.514 1.00 80.38 85 ILE A C 1
ATOM 703 O O . ILE A 1 85 ? 14.162 -4.333 -3.054 1.00 80.38 85 ILE A O 1
ATOM 707 N N . ILE A 1 86 ? 13.752 -6.513 -2.721 1.00 83.62 86 ILE A N 1
ATOM 708 C CA . ILE A 1 86 ? 14.829 -6.993 -3.601 1.00 83.62 86 ILE A CA 1
ATOM 709 C C . ILE A 1 86 ? 14.648 -6.431 -5.013 1.00 83.62 86 ILE A C 1
ATOM 711 O O . ILE A 1 86 ? 15.609 -5.960 -5.619 1.00 83.62 86 ILE A O 1
ATOM 715 N N . THR A 1 87 ? 13.416 -6.434 -5.522 1.00 79.75 87 THR A N 1
ATOM 716 C CA . THR A 1 87 ? 13.097 -5.891 -6.847 1.00 79.75 87 THR A CA 1
ATOM 717 C C . THR A 1 87 ? 13.321 -4.381 -6.898 1.00 79.75 87 THR A C 1
ATOM 719 O O . THR A 1 87 ? 13.985 -3.909 -7.812 1.00 79.75 87 THR A O 1
ATOM 722 N N . ALA A 1 88 ? 12.859 -3.623 -5.901 1.00 80.62 88 ALA A N 1
ATOM 723 C CA . ALA A 1 88 ? 13.065 -2.177 -5.839 1.00 80.62 88 ALA A CA 1
ATOM 724 C C . ALA A 1 88 ? 14.556 -1.809 -5.742 1.00 80.62 88 ALA A C 1
ATOM 726 O O . ALA A 1 88 ? 15.023 -0.924 -6.454 1.00 80.62 88 ALA A O 1
ATOM 727 N N . VAL A 1 89 ? 15.330 -2.522 -4.918 1.00 83.56 89 VAL A N 1
ATOM 728 C CA . VAL A 1 89 ? 16.784 -2.328 -4.800 1.00 83.56 89 VAL A CA 1
ATOM 729 C C . VAL A 1 89 ? 17.485 -2.673 -6.112 1.00 83.56 89 VAL A C 1
ATOM 731 O O . VAL A 1 89 ? 18.346 -1.917 -6.562 1.00 83.56 89 VAL A O 1
ATOM 734 N N . ARG A 1 90 ? 17.099 -3.776 -6.763 1.00 83.06 90 ARG A N 1
ATOM 735 C CA . ARG A 1 90 ? 17.606 -4.149 -8.089 1.00 83.06 90 ARG A CA 1
ATOM 736 C C . ARG A 1 90 ? 17.299 -3.061 -9.121 1.00 83.06 90 ARG A C 1
ATOM 738 O O . ARG A 1 90 ? 18.206 -2.672 -9.854 1.00 83.06 90 ARG A O 1
ATOM 745 N N . ASP A 1 91 ? 16.068 -2.555 -9.167 1.00 79.69 91 ASP A N 1
ATOM 746 C CA . ASP A 1 91 ? 15.629 -1.506 -10.099 1.00 79.69 91 ASP A CA 1
ATOM 747 C C . ASP A 1 91 ? 16.411 -0.196 -9.885 1.00 79.69 91 ASP A C 1
ATOM 749 O O . ASP A 1 91 ? 16.845 0.433 -10.859 1.00 79.69 91 ASP A O 1
ATOM 753 N N . LEU A 1 92 ? 16.658 0.177 -8.621 1.00 81.12 92 LEU A N 1
ATOM 754 C CA . LEU A 1 92 ? 17.493 1.320 -8.239 1.00 81.12 92 LEU A CA 1
ATOM 755 C C . LEU A 1 92 ? 18.955 1.118 -8.646 1.00 81.12 92 LEU A C 1
ATOM 757 O O . LEU A 1 92 ? 19.554 2.004 -9.250 1.00 81.12 92 LEU A O 1
ATOM 761 N N . PHE A 1 93 ? 19.531 -0.055 -8.388 1.00 82.88 93 PHE A N 1
ATOM 762 C CA . PHE A 1 93 ? 20.901 -0.364 -8.801 1.00 82.88 93 PHE A CA 1
ATOM 763 C C . PHE A 1 93 ? 21.059 -0.336 -10.330 1.00 82.88 93 PHE A C 1
ATOM 765 O O . PHE A 1 93 ? 22.072 0.124 -10.865 1.00 82.88 93 PHE A O 1
ATOM 772 N N . GLN A 1 94 ? 20.029 -0.766 -11.062 1.00 80.56 94 GLN A N 1
ATOM 773 C CA . GLN A 1 94 ? 20.006 -0.692 -12.519 1.00 80.56 94 GLN A CA 1
ATOM 774 C C . GLN A 1 94 ? 19.950 0.742 -13.063 1.00 80.56 94 GLN A C 1
ATOM 776 O O . GLN A 1 94 ? 20.249 0.920 -14.239 1.00 80.56 94 GLN A O 1
ATOM 781 N N . ILE A 1 95 ? 19.608 1.762 -12.264 1.00 81.81 95 ILE A N 1
ATOM 782 C CA . ILE A 1 95 ? 19.727 3.174 -12.685 1.00 81.81 95 ILE A CA 1
ATOM 783 C C . ILE A 1 95 ? 21.191 3.516 -12.996 1.00 81.81 95 ILE A C 1
ATOM 785 O O . ILE A 1 95 ? 21.461 4.258 -13.935 1.00 81.81 95 ILE A O 1
ATOM 789 N N . PHE A 1 96 ? 22.131 2.950 -12.234 1.00 81.81 96 PHE A N 1
ATOM 790 C CA . PHE A 1 96 ? 23.562 3.236 -12.365 1.00 81.81 96 PHE A CA 1
ATOM 791 C C . PHE A 1 96 ? 24.286 2.286 -13.320 1.00 81.81 96 PHE A C 1
ATOM 793 O O . PHE A 1 96 ? 25.326 2.637 -13.867 1.00 81.81 96 PHE A O 1
ATOM 800 N N . THR A 1 97 ? 23.755 1.077 -13.515 1.00 78.19 97 THR A N 1
ATOM 801 C CA . THR A 1 97 ? 24.437 0.016 -14.275 1.00 78.19 97 THR A CA 1
ATOM 802 C C . THR A 1 97 ? 23.845 -0.258 -15.650 1.00 78.19 97 THR A C 1
ATOM 804 O O . THR A 1 97 ? 24.491 -0.917 -16.462 1.00 78.19 97 THR A O 1
ATOM 807 N N . ARG A 1 98 ? 22.635 0.232 -15.944 1.00 76.44 98 ARG A N 1
ATOM 808 C CA . ARG A 1 98 ? 21.957 -0.002 -17.224 1.00 76.44 98 ARG A CA 1
ATOM 809 C C . ARG A 1 98 ? 21.398 1.285 -17.809 1.00 76.44 98 ARG A C 1
ATOM 811 O O . ARG A 1 98 ? 20.963 2.179 -17.090 1.00 76.44 98 ARG A O 1
ATOM 818 N N . LYS A 1 99 ? 21.354 1.356 -19.139 1.00 74.94 99 LYS A N 1
ATOM 819 C CA . LYS A 1 99 ? 20.701 2.456 -19.856 1.00 74.94 99 LYS A CA 1
ATOM 820 C C . LYS A 1 99 ? 19.177 2.291 -19.809 1.00 74.94 99 LYS A C 1
ATOM 822 O O . LYS A 1 99 ? 18.640 1.192 -19.961 1.00 74.94 99 LYS A O 1
ATOM 827 N N . SER A 1 100 ? 18.471 3.402 -19.630 1.00 74.94 100 SER A N 1
ATOM 828 C CA . SER A 1 100 ? 17.004 3.490 -19.584 1.00 74.94 100 SER A CA 1
ATOM 829 C C . SER A 1 100 ? 16.544 4.901 -19.970 1.00 74.94 100 SER A C 1
ATOM 831 O O . SER A 1 100 ? 17.361 5.805 -20.145 1.00 74.94 100 SER A O 1
ATOM 833 N N . THR A 1 101 ? 15.237 5.100 -20.155 1.00 78.06 101 THR A N 1
ATOM 834 C CA . THR A 1 101 ? 14.664 6.449 -20.276 1.00 78.06 101 THR A CA 1
ATOM 835 C C . THR A 1 101 ? 14.669 7.153 -18.912 1.00 78.06 101 THR A C 1
ATOM 837 O O . THR A 1 101 ? 14.542 6.516 -17.862 1.00 78.06 101 THR A O 1
ATOM 840 N N . THR A 1 102 ? 14.749 8.488 -18.907 1.00 80.31 102 THR A N 1
ATOM 841 C CA . THR A 1 102 ? 14.594 9.295 -17.682 1.00 80.31 102 THR A CA 1
ATOM 842 C C . THR A 1 102 ? 13.258 9.013 -16.996 1.00 80.31 102 THR A C 1
ATOM 844 O O . THR A 1 102 ? 13.202 8.886 -15.774 1.00 80.31 102 THR A O 1
ATOM 847 N N . ARG A 1 103 ? 12.190 8.837 -17.788 1.00 82.38 103 ARG A N 1
ATOM 848 C CA . ARG A 1 103 ? 10.855 8.475 -17.298 1.00 82.38 103 ARG A CA 1
ATOM 849 C C . ARG A 1 103 ? 10.875 7.151 -16.538 1.00 82.38 103 ARG A C 1
ATOM 851 O O . ARG A 1 103 ? 10.313 7.081 -15.449 1.00 82.38 103 ARG A O 1
ATOM 858 N N . ARG A 1 104 ? 11.567 6.132 -17.052 1.00 81.25 104 ARG A N 1
ATOM 859 C CA . ARG A 1 104 ? 11.693 4.839 -16.378 1.00 81.25 104 ARG A CA 1
ATOM 860 C C . ARG A 1 104 ? 12.428 4.933 -15.045 1.00 81.25 104 ARG A C 1
ATOM 862 O O . ARG A 1 104 ? 11.958 4.378 -14.060 1.00 81.25 104 ARG A O 1
ATOM 869 N N . ASN A 1 105 ? 13.528 5.681 -14.989 1.00 84.75 105 ASN A N 1
ATOM 870 C CA . ASN A 1 105 ? 14.257 5.879 -13.733 1.00 84.75 105 ASN A CA 1
ATOM 871 C C . ASN A 1 105 ? 13.427 6.647 -12.701 1.00 84.75 105 ASN A C 1
ATOM 873 O O . ASN A 1 105 ? 13.439 6.284 -11.528 1.00 84.75 105 ASN A O 1
ATOM 877 N N . LEU A 1 106 ? 12.665 7.657 -13.133 1.00 87.19 106 LEU A N 1
ATOM 878 C CA . LEU A 1 106 ? 11.733 8.362 -12.256 1.00 87.19 106 LEU A CA 1
ATOM 879 C C . LEU A 1 106 ? 10.669 7.410 -11.694 1.00 87.19 106 LEU A C 1
ATOM 881 O O . LEU A 1 106 ? 10.431 7.416 -10.491 1.00 87.19 106 LEU A O 1
ATOM 885 N N . ILE A 1 107 ? 10.066 6.563 -12.536 1.00 87.50 107 ILE A N 1
ATOM 886 C CA . ILE A 1 107 ? 9.071 5.580 -12.087 1.00 87.50 107 ILE A CA 1
ATOM 887 C C . ILE A 1 107 ? 9.686 4.592 -11.084 1.00 87.50 107 ILE A C 1
ATOM 889 O O . ILE A 1 107 ? 9.044 4.271 -10.086 1.00 87.50 107 ILE A O 1
ATOM 893 N N . ASP A 1 108 ? 10.922 4.138 -11.296 1.00 84.69 108 ASP A N 1
ATOM 894 C CA . ASP A 1 108 ? 11.615 3.232 -10.369 1.00 84.69 108 ASP A CA 1
ATOM 895 C C . ASP A 1 108 ? 11.874 3.887 -9.003 1.00 84.69 108 ASP A C 1
ATOM 897 O O . ASP A 1 108 ? 11.607 3.275 -7.969 1.00 84.69 108 ASP A O 1
ATOM 901 N N . ILE A 1 109 ? 12.298 5.155 -8.986 1.00 87.38 109 ILE A N 1
ATOM 902 C CA . ILE A 1 109 ? 12.4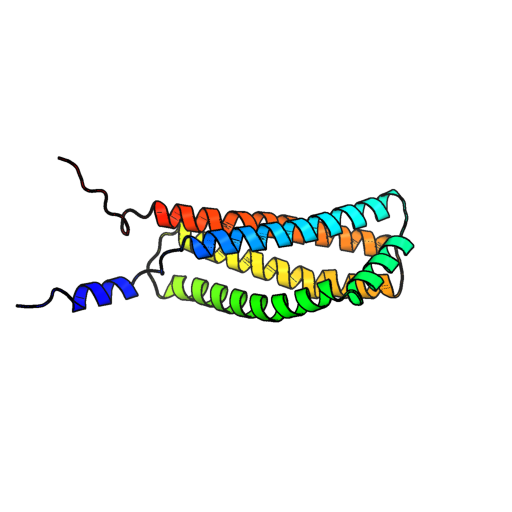73 5.936 -7.751 1.00 87.38 109 ILE A CA 1
ATOM 903 C C . ILE A 1 109 ? 11.134 6.113 -7.028 1.00 87.38 109 ILE A C 1
ATOM 905 O O . ILE A 1 109 ? 11.044 5.855 -5.829 1.00 87.38 109 ILE A O 1
ATOM 909 N N . VAL A 1 110 ? 10.082 6.514 -7.750 1.00 90.19 110 VAL A N 1
ATOM 910 C CA . VAL A 1 110 ? 8.739 6.696 -7.177 1.00 90.19 110 VAL A CA 1
ATOM 911 C C . VAL A 1 110 ? 8.214 5.380 -6.600 1.00 90.19 110 VAL A C 1
ATOM 913 O O . VAL A 1 110 ? 7.664 5.381 -5.504 1.00 90.19 110 VAL A O 1
ATOM 916 N N . THR A 1 111 ? 8.444 4.255 -7.282 1.00 88.88 111 THR A N 1
ATOM 917 C CA . THR A 1 111 ? 8.070 2.916 -6.794 1.00 88.88 111 THR A CA 1
ATOM 918 C C . THR A 1 111 ? 8.794 2.573 -5.496 1.00 88.88 111 THR A C 1
ATOM 920 O O . THR A 1 111 ? 8.165 2.128 -4.538 1.00 88.88 111 THR A O 1
ATOM 923 N N . ALA A 1 112 ? 10.106 2.814 -5.430 1.00 87.38 112 ALA A N 1
ATOM 924 C CA . ALA A 1 112 ? 10.894 2.537 -4.235 1.00 87.38 112 ALA A CA 1
ATOM 925 C C . ALA A 1 112 ? 10.460 3.404 -3.040 1.00 87.38 112 ALA A C 1
ATOM 927 O O . ALA A 1 112 ? 10.276 2.883 -1.940 1.00 87.38 112 ALA A O 1
ATOM 928 N N . LEU A 1 113 ? 10.246 4.707 -3.259 1.00 89.50 113 LEU A N 1
ATOM 929 C CA . LEU A 1 113 ? 9.765 5.629 -2.226 1.00 89.50 113 LEU A CA 1
ATOM 930 C C . LEU A 1 113 ? 8.353 5.272 -1.753 1.00 89.50 113 LEU A C 1
ATOM 932 O O . LEU A 1 113 ? 8.088 5.304 -0.554 1.00 89.50 113 LEU A O 1
ATOM 936 N N . GLN A 1 114 ? 7.463 4.905 -2.676 1.00 91.88 114 GLN A N 1
ATOM 937 C CA . GLN A 1 114 ? 6.103 4.478 -2.359 1.00 91.88 114 GLN A CA 1
ATOM 938 C C . GLN A 1 114 ? 6.111 3.214 -1.494 1.00 91.88 114 GLN A C 1
ATOM 940 O O . GLN A 1 114 ? 5.485 3.206 -0.434 1.00 91.88 114 GLN A O 1
ATOM 945 N N . LEU A 1 115 ? 6.857 2.179 -1.898 1.00 88.00 115 LEU A N 1
ATOM 946 C CA . LEU A 1 115 ? 6.970 0.934 -1.140 1.00 88.00 115 LEU A CA 1
ATOM 947 C C . LEU A 1 115 ? 7.573 1.185 0.247 1.00 88.00 115 LEU A C 1
ATOM 949 O O . LEU A 1 115 ? 7.025 0.724 1.247 1.00 88.00 115 LEU A O 1
ATOM 953 N N . PHE A 1 116 ? 8.668 1.946 0.318 1.00 88.12 116 PHE A N 1
ATOM 954 C CA . PHE A 1 116 ? 9.294 2.308 1.587 1.00 88.12 116 PHE A CA 1
ATOM 955 C C . PHE A 1 116 ? 8.326 3.071 2.494 1.00 88.12 116 PHE A C 1
ATOM 957 O O . PHE A 1 116 ? 8.193 2.720 3.662 1.00 88.12 116 PHE A O 1
ATOM 964 N N . GLY A 1 117 ? 7.614 4.067 1.960 1.00 90.62 117 GLY A N 1
ATOM 965 C CA . GLY A 1 117 ? 6.634 4.853 2.704 1.00 90.62 117 GLY A CA 1
ATOM 966 C C . GLY A 1 117 ? 5.518 3.989 3.286 1.00 90.62 117 GLY A C 1
ATOM 967 O O . GLY A 1 117 ? 5.240 4.083 4.477 1.00 90.62 117 GLY A O 1
ATOM 968 N N . VAL A 1 118 ? 4.935 3.086 2.486 1.00 90.69 118 VAL A N 1
ATOM 969 C CA . VAL A 1 118 ? 3.894 2.160 2.965 1.00 90.69 118 VAL A CA 1
ATOM 970 C C . VAL A 1 118 ? 4.430 1.288 4.094 1.00 90.69 118 VAL A C 1
ATOM 972 O O . VAL A 1 118 ? 3.813 1.215 5.155 1.00 90.69 118 VAL A O 1
ATOM 975 N N . LEU A 1 119 ? 5.585 0.649 3.893 1.00 89.25 119 LEU A N 1
ATOM 976 C CA . LEU A 1 119 ? 6.167 -0.246 4.892 1.00 89.25 119 LEU A CA 1
ATOM 977 C C . LEU A 1 119 ? 6.519 0.509 6.175 1.00 89.25 119 LEU A C 1
ATOM 979 O O . LEU A 1 119 ? 6.149 0.073 7.263 1.00 89.25 119 LEU A O 1
ATOM 983 N N . TYR A 1 120 ? 7.175 1.661 6.056 1.00 90.38 120 TYR A N 1
ATOM 984 C CA . TYR A 1 120 ? 7.535 2.496 7.193 1.00 90.38 120 TYR A CA 1
ATOM 985 C C . TYR A 1 120 ? 6.295 2.905 7.991 1.00 90.38 120 TYR A C 1
ATOM 987 O O . TYR A 1 120 ? 6.247 2.670 9.198 1.00 90.38 120 TYR A O 1
ATOM 995 N N . THR A 1 121 ? 5.262 3.443 7.335 1.00 91.81 121 THR A N 1
ATOM 996 C CA . THR A 1 121 ? 4.025 3.869 8.004 1.00 91.81 121 THR A CA 1
ATOM 997 C C . THR A 1 121 ? 3.295 2.699 8.664 1.00 91.81 121 THR A C 1
ATOM 999 O O . THR A 1 121 ? 2.809 2.838 9.788 1.00 91.81 121 THR A O 1
ATOM 1002 N N . VAL A 1 122 ? 3.247 1.532 8.015 1.00 89.38 122 VAL A N 1
ATOM 1003 C CA . VAL A 1 122 ? 2.590 0.344 8.573 1.00 89.38 122 VAL A CA 1
ATOM 1004 C C . VAL A 1 122 ? 3.335 -0.180 9.802 1.00 89.38 122 VAL A C 1
ATOM 1006 O O . VAL A 1 122 ? 2.723 -0.357 10.854 1.00 89.38 122 VAL A O 1
ATOM 1009 N N . PHE A 1 123 ? 4.649 -0.397 9.703 1.00 88.06 123 PHE A N 1
ATOM 1010 C CA . PHE A 1 123 ? 5.427 -1.013 10.781 1.00 88.06 123 PHE A CA 1
ATOM 1011 C C . PHE A 1 123 ? 5.693 -0.078 11.960 1.00 88.06 123 PHE A C 1
ATOM 1013 O O . PHE A 1 123 ? 5.695 -0.531 13.102 1.00 88.06 123 PHE A O 1
ATOM 1020 N N . THR A 1 124 ? 5.916 1.212 11.707 1.00 89.75 124 THR A N 1
ATOM 1021 C CA . THR A 1 124 ? 6.268 2.172 12.769 1.00 89.75 124 THR A CA 1
ATOM 1022 C C . THR A 1 124 ? 5.065 2.933 13.320 1.00 89.75 124 THR A C 1
ATOM 1024 O O . THR A 1 124 ? 5.142 3.473 14.422 1.00 89.75 124 THR A O 1
ATOM 1027 N N . GLY A 1 125 ? 3.950 2.963 12.584 1.00 91.62 125 GLY A N 1
ATOM 1028 C CA . GLY A 1 125 ? 2.767 3.744 12.932 1.00 91.62 125 GLY A CA 1
ATOM 1029 C C . GLY A 1 125 ? 1.519 2.895 13.160 1.00 91.62 125 GLY A C 1
ATOM 1030 O O . GLY A 1 125 ? 1.026 2.835 14.285 1.00 91.62 125 GLY A O 1
ATOM 1031 N N . VAL A 1 126 ? 1.017 2.236 12.108 1.00 91.62 126 VAL A N 1
ATOM 1032 C CA . VAL A 1 126 ? -0.265 1.499 12.136 1.00 91.62 126 VAL A CA 1
ATOM 1033 C C . VAL A 1 126 ? -0.219 0.347 13.138 1.00 91.62 126 VAL A C 1
ATOM 1035 O O . VAL A 1 126 ? -0.994 0.344 14.086 1.00 91.62 126 VAL A O 1
ATOM 1038 N N . LEU A 1 127 ? 0.726 -0.591 13.001 1.00 89.56 127 LEU A N 1
ATOM 1039 C CA . LEU A 1 127 ? 0.778 -1.785 13.857 1.00 89.56 127 LEU A CA 1
ATOM 1040 C C . LEU A 1 127 ? 0.943 -1.461 15.357 1.00 89.56 127 LEU A C 1
ATOM 1042 O O . LEU A 1 127 ? 0.229 -2.046 16.175 1.00 89.56 127 LEU A O 1
ATOM 1046 N N . PRO A 1 128 ? 1.829 -0.531 15.772 1.00 91.44 128 PRO A N 1
ATOM 1047 C CA . PRO A 1 128 ? 1.899 -0.126 17.173 1.00 91.44 128 PRO A CA 1
ATOM 1048 C C . PRO A 1 128 ? 0.610 0.527 17.685 1.00 91.44 128 PRO A C 1
ATOM 1050 O O . PRO A 1 128 ? 0.264 0.337 18.850 1.00 91.44 128 PRO A O 1
ATOM 1053 N N . LEU A 1 129 ? -0.093 1.302 16.851 1.00 92.56 129 LEU A N 1
ATOM 1054 C CA . LEU A 1 129 ? -1.359 1.933 17.233 1.00 92.56 129 LEU A CA 1
ATOM 1055 C C . LEU A 1 129 ? -2.512 0.931 17.312 1.00 92.56 129 LEU A C 1
ATOM 1057 O O . LEU A 1 129 ? -3.284 1.021 18.263 1.00 92.56 129 LEU A O 1
ATOM 1061 N N . ASP A 1 130 ? -2.585 -0.042 16.401 1.00 91.00 130 ASP A N 1
ATOM 1062 C CA . ASP A 1 130 ? -3.541 -1.155 16.467 1.00 91.00 130 ASP A CA 1
ATOM 1063 C C . ASP A 1 130 ? -3.401 -1.883 17.813 1.00 91.00 130 ASP A C 1
ATOM 1065 O O . ASP A 1 130 ? -4.368 -2.030 18.560 1.00 91.00 130 ASP A O 1
ATOM 1069 N N . ASN A 1 131 ? -2.169 -2.245 18.190 1.00 90.00 131 ASN A N 1
ATOM 1070 C CA . ASN A 1 131 ? -1.892 -2.903 19.469 1.00 90.00 131 ASN A CA 1
ATOM 1071 C C . ASN A 1 131 ? -2.267 -2.032 20.677 1.00 90.00 131 ASN A C 1
ATOM 1073 O O . ASN A 1 131 ? -2.819 -2.538 21.655 1.00 90.00 131 ASN A O 1
ATOM 1077 N N . LYS A 1 132 ? -2.000 -0.720 20.616 1.00 92.19 132 LYS A N 1
ATOM 1078 C CA . LYS A 1 132 ? -2.406 0.218 21.673 1.00 92.19 132 LYS A CA 1
ATOM 1079 C C . LYS A 1 132 ? -3.923 0.324 21.793 1.00 92.19 132 LYS A C 1
ATOM 1081 O O . LYS A 1 132 ? -4.417 0.353 22.909 1.00 92.19 132 LYS A O 1
ATOM 1086 N N . LEU A 1 133 ? -4.658 0.342 20.682 1.00 91.25 133 LEU A N 1
ATOM 1087 C CA . LEU A 1 133 ? -6.124 0.396 20.679 1.00 91.25 133 LEU A CA 1
ATOM 1088 C C . LEU A 1 133 ? -6.771 -0.884 21.213 1.00 91.25 133 LEU A C 1
ATOM 1090 O O . LEU A 1 133 ? -7.827 -0.817 21.839 1.00 91.25 133 LEU A O 1
ATOM 1094 N N . ILE A 1 134 ? -6.127 -2.038 21.019 1.00 91.31 134 ILE A N 1
ATOM 1095 C CA . ILE A 1 134 ? -6.554 -3.303 21.633 1.00 91.31 134 ILE A CA 1
ATOM 1096 C C . ILE A 1 134 ? -6.435 -3.242 23.165 1.00 91.31 134 ILE A C 1
ATOM 1098 O O . ILE A 1 134 ? -7.288 -3.784 23.876 1.00 91.31 134 ILE A O 1
ATOM 1102 N N . GLN A 1 135 ? -5.389 -2.591 23.678 1.00 90.75 135 GLN A N 1
ATOM 1103 C CA . GLN A 1 135 ? -5.152 -2.439 25.116 1.00 90.75 135 GLN A CA 1
ATOM 1104 C C . GLN A 1 135 ? -6.033 -1.344 25.730 1.00 90.75 135 GLN A C 1
ATOM 1106 O O . GLN A 1 135 ? -6.643 -1.563 26.773 1.00 90.75 135 GLN A O 1
ATOM 1111 N N . GLU A 1 136 ? -6.128 -0.196 25.063 1.00 90.69 136 GLU A N 1
ATOM 1112 C CA . GLU A 1 136 ? -6.842 0.989 25.525 1.00 90.69 136 GLU A CA 1
ATOM 1113 C C . GLU A 1 136 ? -7.534 1.696 24.347 1.00 90.69 136 GLU A C 1
ATOM 1115 O O . GLU A 1 136 ? -6.911 2.380 23.522 1.00 90.69 136 GLU A O 1
ATOM 1120 N N . ALA A 1 137 ? -8.858 1.550 24.280 1.00 87.62 137 ALA A N 1
ATOM 1121 C CA . ALA A 1 137 ? -9.676 2.194 23.265 1.00 87.62 137 ALA A CA 1
ATOM 1122 C C . ALA A 1 137 ? -9.770 3.704 23.545 1.00 87.62 137 ALA A C 1
ATOM 1124 O O . ALA A 1 137 ? -10.447 4.148 24.469 1.00 87.62 137 ALA A O 1
ATOM 1125 N N . SER A 1 138 ? -9.085 4.509 22.731 1.00 91.88 138 SER A N 1
ATOM 1126 C CA . SER A 1 138 ? -9.037 5.966 22.882 1.00 91.88 138 SER A CA 1
ATOM 1127 C C . SER A 1 138 ? -9.324 6.665 21.562 1.00 91.88 138 SER A C 1
ATOM 1129 O O . SER A 1 138 ? -8.708 6.363 20.537 1.00 91.88 138 SER A O 1
ATOM 1131 N N . LYS A 1 139 ? -10.210 7.667 21.597 1.00 91.50 139 LYS A N 1
ATOM 1132 C CA . LYS A 1 139 ? -10.580 8.472 20.423 1.00 91.50 139 LYS A CA 1
ATOM 1133 C C . LYS A 1 139 ? -9.367 9.130 19.765 1.00 91.50 139 LYS A C 1
ATOM 1135 O O . LYS A 1 139 ? -9.285 9.175 18.542 1.00 91.50 139 LYS A O 1
ATOM 1140 N N . HIS A 1 140 ? -8.399 9.583 20.564 1.00 93.12 140 HIS A N 1
ATOM 1141 C CA . HIS A 1 140 ? -7.148 10.168 20.067 1.00 93.12 140 HIS A CA 1
ATOM 1142 C C . HIS A 1 140 ? -6.320 9.165 19.260 1.00 93.12 140 HIS A C 1
ATOM 1144 O O . HIS A 1 140 ? -5.788 9.495 18.200 1.00 93.12 140 HIS A O 1
ATOM 1150 N N . ASN A 1 141 ? -6.238 7.922 19.739 1.00 92.25 141 ASN A N 1
ATOM 1151 C CA . ASN A 1 141 ? -5.505 6.859 19.058 1.00 92.25 141 ASN A CA 1
ATOM 1152 C C . ASN A 1 141 ? -6.198 6.458 17.748 1.00 92.25 141 ASN A C 1
ATOM 1154 O O . ASN A 1 141 ? -5.510 6.295 16.743 1.00 92.25 141 ASN A O 1
ATOM 1158 N N . VAL A 1 142 ? -7.536 6.395 17.721 1.00 92.44 142 VAL A N 1
ATOM 1159 C CA . VAL A 1 142 ? -8.293 6.148 16.479 1.00 92.44 142 VAL A CA 1
ATOM 1160 C C . VAL A 1 142 ? -8.096 7.290 15.477 1.00 92.44 142 VAL A C 1
ATOM 1162 O O . VAL A 1 142 ? -7.915 7.032 14.292 1.00 92.44 142 VAL A O 1
ATOM 1165 N N . TYR A 1 143 ? -8.049 8.546 15.933 1.00 94.75 143 TYR A N 1
ATOM 1166 C CA . TYR A 1 143 ? -7.798 9.701 15.060 1.00 94.75 143 TYR A CA 1
ATOM 1167 C C . TYR A 1 143 ? -6.425 9.624 14.387 1.00 94.75 143 TYR A C 1
ATOM 1169 O O . TYR A 1 143 ? -6.302 9.798 13.174 1.00 94.75 143 TYR A O 1
ATOM 1177 N N . LYS A 1 144 ? -5.387 9.317 15.174 1.00 94.81 144 LYS A N 1
ATOM 1178 C CA . LYS A 1 144 ? -4.032 9.100 14.654 1.00 94.81 144 LYS A CA 1
ATOM 1179 C C . LYS A 1 144 ? -3.999 7.949 13.661 1.00 94.81 144 LYS A C 1
ATOM 1181 O O . LYS A 1 144 ? -3.398 8.080 12.601 1.00 94.81 144 LYS A O 1
ATOM 1186 N N . LEU A 1 145 ? -4.652 6.840 13.991 1.00 93.75 145 LEU A N 1
ATOM 1187 C CA . LEU A 1 145 ? -4.684 5.669 13.132 1.00 93.75 145 LEU A CA 1
ATOM 1188 C C . LEU A 1 145 ? -5.405 5.955 11.805 1.00 93.75 145 LEU A C 1
ATOM 1190 O O . LEU A 1 145 ? -4.870 5.635 10.748 1.00 93.75 145 LEU A O 1
ATOM 1194 N N . ASN A 1 146 ? -6.556 6.632 11.837 1.00 95.06 146 ASN A N 1
ATOM 1195 C CA . ASN A 1 146 ? -7.281 7.062 10.638 1.00 95.06 146 ASN A CA 1
ATOM 1196 C C . ASN A 1 146 ? -6.406 7.944 9.731 1.00 95.06 146 ASN A C 1
ATOM 1198 O O . ASN A 1 146 ? -6.347 7.724 8.522 1.00 95.06 146 ASN A O 1
ATOM 1202 N N . PHE A 1 147 ? -5.656 8.886 10.311 1.00 96.19 147 PHE A N 1
ATOM 1203 C CA . PHE A 1 147 ? -4.698 9.703 9.564 1.00 96.19 147 PHE A CA 1
ATOM 1204 C C . PHE A 1 147 ? -3.596 8.862 8.894 1.00 96.19 147 PHE A C 1
ATOM 1206 O O . PHE A 1 147 ? -3.274 9.078 7.725 1.00 96.19 147 PHE A O 1
ATOM 1213 N N . LEU A 1 148 ? -3.040 7.865 9.590 1.00 95.81 148 LEU A N 1
ATOM 1214 C CA . LEU A 1 148 ? -2.052 6.962 8.992 1.00 95.81 148 LEU A CA 1
ATOM 1215 C C . LEU A 1 148 ? -2.656 6.092 7.885 1.00 95.81 148 LEU A C 1
ATOM 1217 O O . LEU A 1 148 ? -2.013 5.897 6.855 1.00 95.81 148 LEU A O 1
ATOM 1221 N N . HIS A 1 149 ? -3.890 5.611 8.049 1.00 94.38 149 HIS A N 1
ATOM 1222 C CA . HIS A 1 149 ? -4.596 4.894 6.989 1.00 94.38 149 HIS A CA 1
ATOM 1223 C C . HIS A 1 149 ? -4.804 5.766 5.750 1.00 94.38 149 HIS A C 1
ATOM 1225 O O . HIS A 1 149 ? -4.650 5.266 4.639 1.00 94.38 149 HIS A O 1
ATOM 1231 N N . TRP A 1 150 ? -5.056 7.069 5.910 1.00 95.88 150 TRP A N 1
ATOM 1232 C CA . TRP A 1 150 ? -5.130 7.999 4.780 1.00 95.88 150 TRP A CA 1
ATOM 1233 C C . TRP A 1 150 ? -3.802 8.098 4.034 1.00 95.88 150 TRP A C 1
ATOM 1235 O O . TRP A 1 150 ? -3.784 8.022 2.805 1.00 95.88 150 TRP A O 1
ATOM 1245 N N . ILE A 1 151 ? -2.684 8.199 4.758 1.00 95.88 151 ILE A N 1
ATOM 1246 C CA . ILE A 1 151 ? -1.345 8.191 4.152 1.00 95.88 151 ILE A CA 1
ATOM 1247 C C . ILE A 1 151 ? -1.128 6.894 3.365 1.00 95.88 151 ILE A C 1
ATOM 1249 O O . ILE A 1 151 ? -0.761 6.935 2.191 1.00 95.88 151 ILE A O 1
ATOM 1253 N N . VAL A 1 152 ? -1.388 5.740 3.985 1.00 94.50 152 VAL A N 1
ATOM 1254 C CA . VAL A 1 152 ? -1.199 4.432 3.342 1.00 94.50 152 VAL A CA 1
ATOM 1255 C C . VAL A 1 152 ? -2.129 4.265 2.137 1.00 94.50 152 VAL A C 1
ATOM 1257 O O . VAL A 1 152 ? -1.718 3.717 1.116 1.00 94.50 152 VAL A O 1
ATOM 1260 N N . PHE A 1 153 ? -3.361 4.759 2.208 1.00 95.19 153 PHE A N 1
ATOM 1261 C CA . PHE A 1 153 ? -4.310 4.738 1.100 1.00 95.19 153 PHE A CA 1
ATOM 1262 C C . PHE A 1 153 ? -3.814 5.560 -0.092 1.00 95.19 153 PHE A C 1
ATOM 1264 O O . PHE A 1 153 ? -3.750 5.039 -1.204 1.00 95.19 153 PHE A O 1
ATOM 1271 N N . LEU A 1 154 ? -3.372 6.801 0.135 1.00 95.62 154 LEU A N 1
ATOM 1272 C CA . LEU A 1 154 ? -2.817 7.656 -0.919 1.00 95.62 154 LEU A CA 1
ATOM 1273 C C . LEU A 1 154 ? -1.569 7.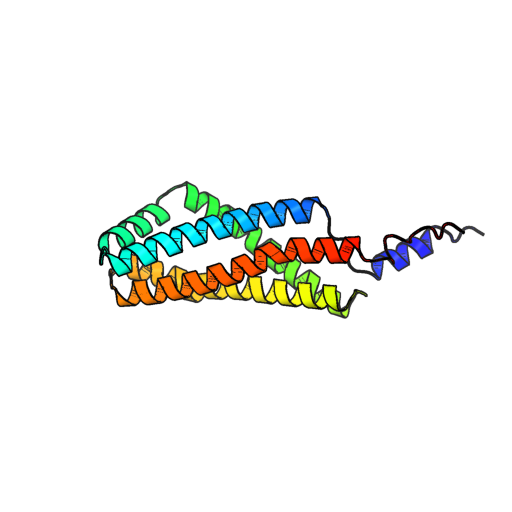032 -1.559 1.00 95.62 154 LEU A C 1
ATOM 1275 O O . LEU A 1 154 ? -1.437 7.021 -2.784 1.00 95.62 154 LEU A O 1
ATOM 1279 N N . LEU A 1 155 ? -0.682 6.443 -0.753 1.00 94.25 155 LEU A N 1
ATOM 1280 C CA . LEU A 1 155 ? 0.486 5.727 -1.265 1.00 94.25 155 LEU A CA 1
ATOM 1281 C C . LEU A 1 155 ? 0.101 4.476 -2.068 1.00 94.25 155 LEU A C 1
ATOM 1283 O O . LEU A 1 155 ? 0.770 4.157 -3.049 1.00 94.25 155 LEU A O 1
ATOM 1287 N N . ASN A 1 156 ? -0.968 3.768 -1.700 1.00 92.75 156 ASN A N 1
ATOM 1288 C CA . ASN A 1 156 ? -1.463 2.630 -2.480 1.00 92.75 156 ASN A CA 1
ATOM 1289 C C . ASN A 1 156 ? -2.139 3.061 -3.787 1.00 92.75 156 ASN A C 1
ATOM 1291 O O . ASN A 1 156 ? -1.996 2.352 -4.780 1.00 92.75 156 ASN A O 1
ATOM 1295 N N . ILE A 1 157 ? -2.793 4.229 -3.838 1.00 94.06 157 ILE A N 1
ATOM 1296 C CA . ILE A 1 157 ? -3.288 4.800 -5.103 1.00 94.06 157 ILE A CA 1
ATOM 1297 C C . ILE A 1 157 ? -2.109 5.043 -6.045 1.00 94.06 157 ILE A C 1
ATOM 1299 O O . ILE A 1 157 ? -2.135 4.604 -7.193 1.00 94.06 157 ILE A O 1
ATOM 1303 N N . LEU A 1 158 ? -1.044 5.686 -5.554 1.00 92.56 158 LEU A N 1
ATOM 1304 C CA . LEU A 1 158 ? 0.178 5.886 -6.338 1.00 92.56 158 LEU A CA 1
ATOM 1305 C C . LEU A 1 158 ? 0.768 4.543 -6.806 1.00 92.56 158 LEU A C 1
ATOM 1307 O O . LEU A 1 158 ? 1.086 4.386 -7.985 1.00 92.56 158 LEU A O 1
ATOM 1311 N N . GLY A 1 159 ? 0.840 3.562 -5.900 1.00 89.19 159 GLY A N 1
ATOM 1312 C CA . GLY A 1 159 ? 1.266 2.187 -6.177 1.00 89.19 159 GLY A CA 1
ATOM 1313 C C . GLY A 1 159 ? 0.460 1.501 -7.280 1.00 89.19 159 GLY A C 1
ATOM 1314 O O . GLY A 1 159 ? 1.030 0.803 -8.115 1.00 89.19 159 GLY A O 1
ATOM 1315 N N . TRP A 1 160 ? -0.850 1.736 -7.333 1.00 92.88 160 TRP A N 1
ATOM 1316 C CA . TRP A 1 160 ? -1.748 1.135 -8.319 1.00 92.88 160 TRP A CA 1
ATOM 1317 C C . TRP A 1 160 ? -1.496 1.643 -9.746 1.00 92.88 160 TRP A C 1
ATOM 1319 O O . TRP A 1 160 ? -1.565 0.870 -10.702 1.00 92.88 160 TRP A O 1
ATOM 1329 N N . PHE A 1 161 ? -1.137 2.921 -9.906 1.00 93.06 161 PHE A N 1
ATOM 1330 C CA . PHE A 1 161 ? -0.837 3.503 -11.221 1.00 93.06 161 PHE A CA 1
ATOM 1331 C C . PHE A 1 161 ? 0.576 3.184 -11.735 1.00 93.06 161 PHE A C 1
ATOM 1333 O O . PHE A 1 161 ? 0.806 3.208 -12.947 1.00 93.06 161 PHE A O 1
ATOM 1340 N N . ILE A 1 162 ? 1.529 2.856 -10.855 1.00 91.25 162 ILE A N 1
ATOM 1341 C CA . ILE A 1 162 ? 2.922 2.555 -11.231 1.00 91.25 162 ILE A CA 1
ATOM 1342 C C . ILE A 1 162 ? 3.026 1.461 -12.316 1.00 91.25 162 ILE A C 1
ATOM 1344 O O . ILE A 1 162 ? 3.679 1.718 -13.333 1.00 91.25 162 ILE A O 1
ATOM 1348 N N . PRO A 1 163 ? 2.387 0.276 -12.188 1.00 89.00 163 PRO A N 1
ATOM 1349 C CA . PRO A 1 163 ? 2.425 -0.762 -13.221 1.00 89.00 163 PRO A CA 1
ATOM 1350 C C . PRO A 1 163 ? 1.921 -0.280 -14.585 1.00 89.00 163 PRO A C 1
ATOM 1352 O O . PRO A 1 163 ? 2.492 -0.640 -15.614 1.00 89.00 163 PRO A O 1
ATOM 1355 N N . ILE A 1 164 ? 0.893 0.578 -14.603 1.00 90.75 164 ILE A N 1
ATOM 1356 C CA . ILE A 1 164 ? 0.332 1.156 -15.832 1.00 90.75 164 ILE A CA 1
ATOM 1357 C C . ILE A 1 164 ? 1.369 2.061 -16.498 1.00 90.75 164 ILE A C 1
ATOM 1359 O O . ILE A 1 164 ? 1.622 1.933 -17.697 1.00 90.75 164 ILE A O 1
ATOM 1363 N N . PHE A 1 165 ? 2.013 2.943 -15.730 1.00 89.62 165 PHE A N 1
ATOM 1364 C CA . PHE A 1 165 ? 3.047 3.828 -16.263 1.00 89.62 165 PHE A CA 1
ATOM 1365 C C . PHE A 1 165 ? 4.282 3.062 -16.746 1.00 89.62 165 PHE A C 1
ATOM 1367 O O . PHE A 1 165 ? 4.801 3.393 -17.812 1.00 89.62 165 PHE A O 1
ATOM 1374 N N . ARG A 1 166 ? 4.715 2.016 -16.024 1.00 86.56 166 ARG A N 1
ATOM 1375 C CA . ARG A 1 166 ? 5.810 1.124 -16.455 1.00 86.56 166 ARG A CA 1
ATOM 1376 C C . ARG A 1 166 ? 5.475 0.429 -17.775 1.00 86.56 166 ARG A C 1
ATOM 1378 O O . ARG A 1 166 ? 6.311 0.380 -18.674 1.00 86.56 166 ARG A O 1
ATOM 1385 N N . TYR A 1 167 ? 4.245 -0.063 -17.915 1.00 87.06 167 TYR A N 1
ATOM 1386 C CA . TYR A 1 167 ? 3.788 -0.730 -19.131 1.00 87.06 167 TYR A CA 1
ATOM 1387 C C . TYR A 1 167 ? 3.676 0.226 -20.327 1.00 87.06 167 TYR A C 1
ATOM 1389 O O . TYR A 1 167 ? 4.091 -0.115 -21.433 1.00 87.06 167 TYR A O 1
ATOM 1397 N N . GLN A 1 168 ? 3.151 1.436 -20.119 1.00 86.38 168 GLN A N 1
ATOM 1398 C CA . GLN A 1 168 ? 3.071 2.454 -21.169 1.00 86.38 168 GLN A CA 1
ATOM 1399 C C . GLN A 1 168 ? 4.453 2.922 -21.636 1.00 86.38 168 GLN A C 1
ATOM 1401 O O . GLN A 1 168 ? 4.654 3.090 -22.835 1.00 86.38 168 GLN A O 1
ATOM 1406 N N . ASP A 1 169 ? 5.392 3.136 -20.710 1.00 82.88 169 ASP A N 1
ATOM 1407 C CA . ASP A 1 169 ? 6.772 3.505 -21.047 1.00 82.88 169 ASP A CA 1
ATOM 1408 C C . ASP A 1 169 ? 7.446 2.406 -21.878 1.00 82.88 169 ASP A C 1
ATOM 1410 O O . ASP A 1 169 ? 8.011 2.698 -22.926 1.00 82.88 169 ASP A O 1
ATOM 1414 N N . TRP A 1 170 ? 7.276 1.137 -21.486 1.00 80.38 170 TRP A N 1
ATOM 1415 C CA . TRP A 1 170 ? 7.751 -0.004 -22.270 1.00 80.38 170 TRP A CA 1
ATOM 1416 C C . TRP A 1 170 ? 7.140 -0.053 -23.678 1.00 80.38 170 TRP A C 1
ATOM 1418 O O . TRP A 1 170 ? 7.875 -0.151 -24.658 1.00 80.38 170 TRP A O 1
ATOM 1428 N N . LYS A 1 171 ? 5.810 0.054 -23.796 1.00 80.75 171 LYS A N 1
ATOM 1429 C CA . LYS A 1 171 ? 5.105 -0.016 -25.087 1.00 80.75 171 LYS A CA 1
ATOM 1430 C C . LYS A 1 171 ? 5.526 1.102 -26.049 1.00 80.75 171 LYS A C 1
ATOM 1432 O O . LYS A 1 171 ? 5.509 0.904 -27.262 1.00 80.75 171 LYS A O 1
ATOM 1437 N N . ASN A 1 172 ? 5.876 2.268 -25.511 1.00 77.88 172 ASN A N 1
ATOM 1438 C CA . ASN A 1 172 ? 6.249 3.447 -26.287 1.00 77.88 172 ASN A CA 1
ATOM 1439 C C . ASN A 1 172 ? 7.763 3.559 -26.548 1.00 77.88 172 ASN A C 1
ATOM 1441 O O . ASN A 1 172 ? 8.170 4.488 -27.243 1.00 77.88 172 ASN A O 1
ATOM 1445 N N . ASP A 1 173 ? 8.602 2.658 -26.019 1.00 73.56 173 ASP A N 1
ATOM 1446 C CA . ASP A 1 173 ? 10.043 2.678 -26.294 1.00 73.56 173 ASP A CA 1
ATOM 1447 C C . ASP A 1 173 ? 10.315 2.176 -27.726 1.00 73.56 173 ASP A C 1
ATOM 1449 O O . ASP A 1 173 ? 10.415 0.976 -27.999 1.00 73.56 173 ASP A O 1
ATOM 1453 N N . GLU A 1 174 ? 10.440 3.121 -28.663 1.00 64.56 174 GLU A N 1
ATOM 1454 C CA . GLU A 1 174 ? 10.706 2.864 -30.088 1.00 64.56 174 GLU A CA 1
ATOM 1455 C C . GLU A 1 174 ? 12.028 2.112 -30.331 1.00 64.56 174 GLU A C 1
ATOM 1457 O O . GLU A 1 174 ? 12.211 1.522 -31.395 1.00 64.56 174 GLU A O 1
ATOM 1462 N N . ARG A 1 175 ? 12.934 2.064 -29.340 1.00 63.38 175 ARG A N 1
ATOM 1463 C CA . ARG A 1 175 ? 14.183 1.284 -29.415 1.00 63.38 175 ARG A CA 1
ATOM 1464 C C . ARG A 1 175 ? 13.946 -0.223 -29.296 1.00 63.38 175 ARG A C 1
ATOM 1466 O O . ARG A 1 175 ? 14.751 -1.000 -29.800 1.00 63.38 175 ARG A O 1
ATOM 1473 N N . LEU A 1 176 ? 12.858 -0.637 -28.642 1.00 56.47 176 LEU A N 1
ATOM 1474 C CA . LEU A 1 176 ? 12.454 -2.042 -28.491 1.00 56.47 176 LEU A CA 1
ATOM 1475 C C . LEU A 1 176 ? 11.429 -2.468 -29.552 1.00 56.47 176 LEU A C 1
ATOM 1477 O O . LEU A 1 176 ? 11.316 -3.652 -29.869 1.00 56.47 176 LEU A O 1
ATOM 1481 N N . HIS A 1 177 ? 10.714 -1.500 -30.129 1.00 58.44 177 HIS A N 1
ATOM 1482 C CA . HIS A 1 177 ? 9.718 -1.700 -31.177 1.00 58.44 177 HIS A CA 1
ATOM 1483 C C . HIS A 1 177 ? 9.975 -0.741 -32.349 1.00 58.44 177 HIS A C 1
ATOM 1485 O O . HIS A 1 177 ? 9.235 0.235 -32.509 1.00 58.44 177 HIS A O 1
ATOM 1491 N N . PRO A 1 178 ? 11.006 -0.983 -33.183 1.00 54.03 178 PRO A N 1
ATOM 1492 C CA . PRO A 1 178 ? 11.264 -0.130 -34.332 1.00 54.03 178 PRO A CA 1
ATOM 1493 C C . PRO A 1 178 ? 10.059 -0.193 -35.272 1.00 54.03 178 PRO A C 1
ATOM 1495 O O . PRO A 1 178 ? 9.749 -1.240 -35.848 1.00 54.03 178 PRO A O 1
ATOM 1498 N N . LYS A 1 179 ? 9.353 0.931 -35.423 1.00 51.84 179 LYS A N 1
ATOM 1499 C CA . LYS A 1 179 ? 8.318 1.065 -36.449 1.00 51.84 179 LYS A CA 1
ATOM 1500 C C . LYS A 1 179 ? 8.997 0.842 -37.798 1.00 51.84 179 LYS A C 1
ATOM 1502 O O . LYS A 1 179 ? 9.934 1.564 -38.141 1.00 51.84 179 LYS A O 1
ATOM 1507 N N . LYS A 1 180 ? 8.536 -0.148 -38.570 1.00 45.09 180 LYS A N 1
ATOM 1508 C CA . LYS A 1 180 ? 8.874 -0.215 -39.995 1.00 45.09 180 LYS A CA 1
ATOM 1509 C C . LYS A 1 180 ? 8.415 1.105 -40.607 1.00 45.09 180 LYS A C 1
ATOM 1511 O O . LYS A 1 180 ? 7.216 1.378 -40.615 1.00 45.09 180 LYS A O 1
ATOM 1516 N N . LYS A 1 181 ? 9.357 1.926 -41.075 1.00 42.41 181 LYS A N 1
ATOM 1517 C CA . LYS A 1 181 ? 9.027 2.996 -42.014 1.00 42.41 181 LYS A CA 1
ATOM 1518 C C . LYS A 1 181 ? 8.454 2.296 -43.244 1.00 42.41 181 LYS A C 1
ATOM 1520 O O . LYS A 1 181 ? 9.155 1.513 -43.876 1.00 42.41 181 LYS A O 1
ATOM 1525 N N . ILE A 1 182 ? 7.158 2.468 -43.470 1.00 52.81 182 ILE A N 1
ATOM 1526 C CA . ILE A 1 182 ? 6.552 2.160 -44.760 1.00 52.81 182 ILE A CA 1
ATOM 1527 C C . ILE A 1 182 ? 6.906 3.378 -45.608 1.00 52.81 182 ILE A C 1
ATOM 1529 O O . ILE A 1 182 ? 6.484 4.486 -45.272 1.00 52.81 182 ILE A O 1
ATOM 1533 N N . GLU A 1 183 ? 7.815 3.164 -46.556 1.00 52.28 183 GLU A N 1
ATOM 1534 C CA . GLU A 1 183 ? 8.187 4.132 -47.594 1.00 52.28 183 GLU A CA 1
ATOM 1535 C C . GLU A 1 183 ? 7.012 4.411 -48.533 1.00 52.28 183 GLU A C 1
ATOM 1537 O O . GLU A 1 183 ? 6.230 3.464 -48.796 1.00 52.28 183 GLU A O 1
#